Protein AF-A0A524HLQ6-F1 (afdb_monomer)

Sequence (316 aa):
MQRFLFRTLMCSLVLFLAGFILPSIAAAPASAGAPVVQPRQEQPTPTPTQEAGAAPSPTLESTTEPIPVAESQPQLAVLPVAWDQALVSDGQFVWGPNVGDFDIAGFLAGRASPLLPYANIVEVNASYAGLNPRVLLAALEVRYGLVSALSETLDAESLAILIEETSMALHQAFYEHLYQWGSRADPAAAPSRPSIALADGVNLQVAAGTTSGSYALAAVLGTELPAIQAEPLLSAETQGGFGAVFASFFPDVDPLDVSNDINPPALPPDDLFQFPFPLDASWRFSGVHSWAGGDYGSDRSSMDFSTPWEDFPNYP

Mean predicted aligned error: 13.96 Å

Structure (mmCIF, N/CA/C/O backbone):
data_AF-A0A524HLQ6-F1
#
_entry.id   AF-A0A524HLQ6-F1
#
loop_
_atom_site.group_PDB
_atom_site.id
_atom_site.type_symbol
_atom_site.label_atom_id
_atom_site.label_alt_id
_atom_site.label_comp_id
_atom_site.label_asym_id
_atom_site.label_entity_id
_atom_site.label_seq_id
_atom_site.pdbx_PDB_ins_code
_atom_site.Cartn_x
_atom_site.Cartn_y
_atom_site.Cartn_z
_atom_site.occupancy
_atom_site.B_iso_or_equiv
_atom_site.auth_seq_id
_atom_site.auth_comp_id
_atom_site.auth_asym_id
_atom_site.auth_atom_id
_atom_site.pdbx_PDB_model_num
ATOM 1 N N . MET A 1 1 ? 0.118 -25.722 47.952 1.00 38.34 1 MET A N 1
ATOM 2 C CA . MET A 1 1 ? 1.062 -25.679 46.813 1.00 38.34 1 MET A CA 1
ATOM 3 C C . MET A 1 1 ? 0.721 -26.856 45.904 1.00 38.34 1 MET A C 1
ATOM 5 O O . MET A 1 1 ? 0.931 -27.986 46.308 1.00 38.34 1 MET A O 1
ATOM 9 N N . GLN A 1 2 ? -0.229 -26.655 44.980 1.00 34.50 2 GLN A N 1
ATOM 10 C CA . GLN A 1 2 ? 0.003 -26.499 43.524 1.00 34.50 2 GLN A CA 1
ATOM 11 C C . GLN A 1 2 ? 0.598 -27.780 42.908 1.00 34.50 2 GLN A C 1
ATOM 13 O O . GLN A 1 2 ? 1.774 -28.051 43.089 1.00 34.50 2 GLN A O 1
ATOM 18 N N . ARG A 1 3 ? -0.250 -28.720 42.457 1.00 36.06 3 ARG A N 1
ATOM 19 C CA . ARG A 1 3 ? -0.902 -28.837 41.123 1.00 36.06 3 ARG A CA 1
ATOM 20 C C . ARG A 1 3 ? 0.100 -29.113 40.001 1.00 36.06 3 ARG A C 1
ATOM 22 O O . ARG A 1 3 ? 0.824 -28.201 39.653 1.00 36.06 3 ARG A O 1
ATOM 29 N N . PHE A 1 4 ? 0.019 -30.299 39.392 1.00 41.38 4 PHE A N 1
ATOM 30 C CA . PHE A 1 4 ? 0.059 -30.510 37.935 1.00 41.38 4 PHE A CA 1
ATOM 31 C C . PHE A 1 4 ? -0.243 -31.989 37.628 1.00 41.38 4 PHE A C 1
ATOM 33 O O . PHE A 1 4 ? 0.560 -32.837 37.993 1.00 41.38 4 PHE A O 1
ATOM 40 N N . LEU A 1 5 ? -1.401 -32.290 37.014 1.00 42.47 5 LEU A N 1
ATOM 41 C CA . LEU A 1 5 ? -1.568 -33.272 35.921 1.00 42.47 5 LEU A CA 1
ATOM 42 C C . LEU A 1 5 ? -3.050 -33.393 35.463 1.00 42.47 5 LEU A C 1
ATOM 44 O O . LEU A 1 5 ? -3.946 -33.564 36.284 1.00 42.47 5 LEU A O 1
ATOM 48 N N . PHE A 1 6 ? -3.225 -33.407 34.132 1.00 37.66 6 PHE A N 1
ATOM 49 C CA . PHE A 1 6 ? -4.312 -33.961 33.289 1.00 37.66 6 PHE A CA 1
ATOM 50 C C . PHE A 1 6 ? -5.676 -33.265 33.071 1.00 37.66 6 PHE A C 1
ATOM 52 O O . PHE A 1 6 ? -6.511 -33.199 33.970 1.00 37.66 6 PHE A O 1
ATOM 59 N N . ARG A 1 7 ? -5.923 -32.932 31.783 1.00 32.12 7 ARG A N 1
ATOM 60 C CA . ARG A 1 7 ? -7.120 -33.131 30.900 1.00 32.12 7 ARG A CA 1
ATOM 61 C C . ARG A 1 7 ? -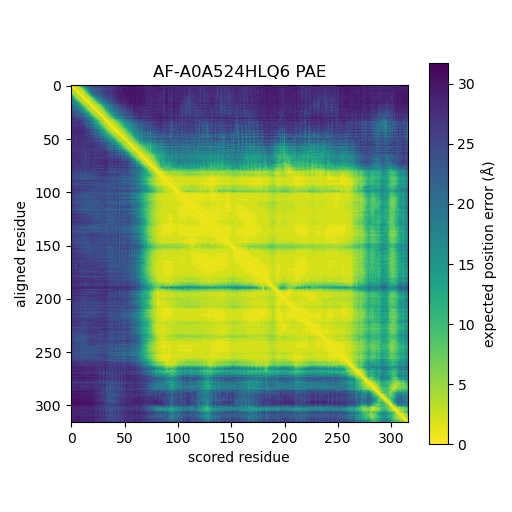7.048 -32.069 29.784 1.00 32.12 7 ARG A C 1
ATOM 63 O O . ARG A 1 7 ? -6.835 -30.914 30.112 1.00 32.12 7 ARG A O 1
ATOM 70 N N . THR A 1 8 ? -7.084 -32.298 28.468 1.00 35.25 8 THR A N 1
ATOM 71 C CA . THR A 1 8 ? -7.792 -33.220 27.550 1.00 35.25 8 THR A CA 1
ATOM 72 C C . THR A 1 8 ? -9.317 -33.041 27.509 1.00 35.25 8 THR A C 1
ATOM 74 O O . THR A 1 8 ? -10.001 -33.402 28.461 1.00 35.25 8 THR A O 1
ATOM 77 N N . LEU A 1 9 ? -9.785 -32.591 26.330 1.00 33.06 9 LEU A N 1
ATOM 78 C CA . LEU A 1 9 ? -11.143 -32.594 25.748 1.00 33.06 9 LEU A CA 1
ATOM 79 C C . LEU A 1 9 ? -12.235 -31.689 26.363 1.00 33.06 9 LEU A C 1
ATOM 81 O O . LEU A 1 9 ? -12.698 -31.951 27.464 1.00 33.06 9 LEU A O 1
ATOM 85 N N . MET A 1 10 ? -12.749 -30.738 25.567 1.00 29.28 10 MET A N 1
ATOM 86 C CA . MET A 1 10 ? -14.182 -30.518 25.252 1.00 29.28 10 MET A CA 1
ATOM 87 C C . MET A 1 10 ? -14.273 -29.491 24.097 1.00 29.28 10 MET A C 1
ATOM 89 O O . MET A 1 10 ? -13.676 -28.429 24.183 1.00 29.28 10 MET A O 1
ATOM 93 N N . CYS A 1 11 ? -14.776 -29.847 22.912 1.00 28.66 11 CYS A N 1
ATOM 94 C CA . CYS A 1 11 ? -16.193 -29.892 22.514 1.00 28.66 11 CYS A CA 1
ATOM 95 C C . CYS A 1 11 ? -16.855 -28.502 22.402 1.00 28.66 11 CYS A C 1
ATOM 97 O O . CYS A 1 11 ? -17.326 -27.953 23.393 1.00 28.66 11 CYS A O 1
ATOM 99 N N . SER A 1 12 ? -16.971 -27.988 21.176 1.00 29.05 12 SER A N 1
ATOM 100 C CA . SER A 1 12 ? -18.170 -27.272 20.717 1.00 29.05 12 SER A CA 1
ATOM 101 C C . SER A 1 12 ? -18.300 -27.429 19.207 1.00 29.05 12 SER A C 1
ATOM 103 O O . SER A 1 12 ? -17.698 -26.732 18.401 1.00 29.05 12 SER A O 1
ATOM 105 N N . LEU A 1 13 ? -19.068 -28.462 18.887 1.00 29.11 13 LEU A N 1
ATOM 106 C CA . LEU A 1 13 ? -19.706 -28.772 17.625 1.00 29.11 13 LEU A CA 1
ATOM 107 C C . LEU A 1 13 ? -20.869 -27.784 17.438 1.00 29.11 13 LEU A C 1
ATOM 109 O O . LEU A 1 13 ? -21.803 -27.806 18.237 1.00 29.11 13 LEU A O 1
ATOM 113 N N . VAL A 1 14 ? -20.842 -26.955 16.396 1.00 31.95 14 VAL A N 1
ATOM 114 C CA . VAL A 1 14 ? -22.041 -26.261 15.907 1.00 31.95 14 VAL A CA 1
ATOM 115 C C . VAL A 1 14 ? -22.314 -26.773 14.499 1.00 31.95 14 VAL A C 1
ATOM 117 O O . VAL A 1 14 ? -21.656 -26.395 13.535 1.00 31.95 14 VAL A O 1
ATOM 120 N N . LEU A 1 15 ? -23.270 -27.701 14.417 1.00 32.06 15 LEU A N 1
ATOM 121 C CA . LEU A 1 15 ? -23.964 -28.058 13.187 1.00 32.06 15 LEU A CA 1
ATOM 122 C C . LEU A 1 15 ? -24.814 -26.859 12.750 1.00 32.06 15 LEU A C 1
ATOM 124 O O . LEU A 1 15 ? -25.714 -26.458 13.486 1.00 32.06 15 LEU A O 1
ATOM 128 N N . PHE A 1 16 ? -24.618 -26.379 11.526 1.00 33.66 16 PHE A N 1
ATOM 129 C CA . PHE A 1 16 ? -25.682 -25.727 10.768 1.00 33.66 16 PHE A CA 1
ATOM 130 C C . PHE A 1 16 ? -25.919 -26.523 9.483 1.00 33.66 16 PHE A C 1
ATOM 132 O O . PHE A 1 16 ? -25.174 -26.431 8.512 1.00 33.66 16 PHE A O 1
ATOM 139 N N . LEU A 1 17 ? -26.965 -27.351 9.521 1.00 34.88 17 LEU A N 1
ATOM 140 C CA . LEU A 1 17 ? -27.683 -27.808 8.338 1.00 34.88 17 LEU A CA 1
ATOM 141 C C . LEU A 1 17 ? -28.644 -26.678 7.943 1.00 34.88 17 LEU A C 1
ATOM 143 O O . LEU A 1 17 ? -29.576 -26.384 8.688 1.00 34.88 17 LEU A O 1
ATOM 147 N N . ALA A 1 18 ? -28.456 -26.087 6.769 1.00 34.25 18 ALA A N 1
ATOM 148 C CA . ALA A 1 18 ? -29.489 -25.316 6.085 1.00 34.25 18 ALA A CA 1
ATOM 149 C C . ALA A 1 18 ? -29.380 -25.598 4.587 1.00 34.25 18 ALA A C 1
ATOM 151 O O . ALA A 1 18 ? -28.291 -25.623 4.018 1.00 34.25 18 ALA A O 1
ATOM 152 N N . GLY A 1 19 ? -30.520 -25.942 3.999 1.00 31.75 19 GLY A N 1
ATOM 153 C CA . GLY A 1 19 ? -30.616 -26.615 2.720 1.00 31.75 19 GLY A CA 1
ATOM 154 C C . GLY A 1 19 ? -30.301 -25.725 1.528 1.00 31.75 19 GLY A C 1
ATOM 155 O O . GLY A 1 19 ? -30.693 -24.564 1.456 1.00 31.75 19 GLY A O 1
ATOM 156 N N . PHE A 1 20 ? -29.657 -26.356 0.553 1.00 34.75 20 PHE A N 1
ATOM 157 C CA . PHE A 1 20 ? -29.661 -25.962 -0.845 1.00 34.75 20 PHE A CA 1
ATOM 158 C C . PHE A 1 20 ? -31.105 -25.798 -1.346 1.00 34.75 20 PHE A C 1
ATOM 160 O O . PHE A 1 20 ? -31.843 -26.776 -1.467 1.00 34.75 20 PHE A O 1
ATOM 167 N N . ILE A 1 21 ? -31.485 -24.569 -1.693 1.00 38.53 21 ILE A N 1
ATOM 168 C CA . ILE A 1 21 ? -32.565 -24.288 -2.642 1.00 38.53 21 ILE A CA 1
ATOM 169 C C . ILE A 1 21 ? -31.928 -23.482 -3.771 1.00 38.53 21 ILE A C 1
ATOM 171 O O . ILE A 1 21 ? -31.612 -22.308 -3.607 1.00 38.53 21 ILE A O 1
ATOM 175 N N . LEU A 1 22 ? -31.698 -24.141 -4.907 1.00 36.22 22 LEU A N 1
ATOM 176 C CA . LEU A 1 22 ? -31.312 -23.497 -6.160 1.00 36.22 22 LEU A CA 1
ATOM 177 C C . LEU A 1 22 ? -32.544 -22.785 -6.742 1.00 36.22 22 LEU A C 1
ATOM 179 O O . LEU A 1 22 ? -33.534 -23.466 -7.025 1.00 36.22 22 LEU A O 1
ATOM 183 N N . PRO A 1 23 ? -32.523 -21.464 -6.988 1.00 41.66 23 PRO A N 1
ATOM 184 C CA . PRO A 1 23 ? -33.473 -20.869 -7.908 1.00 41.66 23 PRO A CA 1
ATOM 185 C C . PRO A 1 23 ? -33.030 -21.160 -9.347 1.00 41.66 23 PRO A C 1
ATOM 187 O O . PRO A 1 23 ? -31.929 -20.827 -9.779 1.00 41.66 23 PRO A O 1
ATOM 190 N N . SER A 1 24 ? -33.930 -21.806 -10.084 1.00 37.56 24 SER A N 1
ATOM 191 C CA . SER A 1 24 ? -33.878 -21.982 -11.532 1.00 37.56 24 SER A CA 1
ATOM 192 C C . SER A 1 24 ? -33.821 -20.610 -12.214 1.00 37.56 24 SER A C 1
ATOM 194 O O . SER A 1 24 ? -34.813 -19.883 -12.214 1.00 37.56 24 SER A O 1
ATOM 196 N N . ILE A 1 25 ? -32.678 -20.253 -12.803 1.00 37.00 25 ILE A N 1
ATOM 197 C CA . ILE A 1 25 ? -32.542 -19.036 -13.611 1.00 37.00 25 ILE A CA 1
ATOM 198 C C . ILE A 1 25 ? -33.198 -19.295 -14.969 1.00 37.00 25 ILE A C 1
ATOM 200 O O . ILE A 1 25 ? -32.729 -20.101 -15.772 1.00 37.00 25 ILE A O 1
ATOM 204 N N . ALA A 1 26 ? -34.328 -18.628 -15.193 1.00 39.00 26 ALA A N 1
ATOM 205 C CA . ALA A 1 26 ? -34.989 -18.547 -16.484 1.00 39.00 26 ALA A CA 1
ATOM 206 C C . ALA A 1 26 ? -34.176 -17.659 -17.440 1.00 39.00 26 ALA A C 1
ATOM 208 O O . ALA A 1 26 ? -33.666 -16.609 -17.052 1.00 39.00 26 ALA A O 1
ATOM 209 N N . ALA A 1 27 ? -34.079 -18.087 -18.698 1.00 38.69 27 ALA A N 1
ATOM 210 C CA . ALA A 1 27 ? -33.452 -17.340 -19.779 1.00 38.69 27 ALA A CA 1
ATOM 211 C C . ALA A 1 27 ? -34.170 -15.998 -20.017 1.00 38.69 27 ALA A C 1
ATOM 213 O O . ALA A 1 27 ? -35.380 -15.968 -20.252 1.00 38.69 27 ALA A O 1
ATOM 214 N N . ALA A 1 28 ? -33.417 -14.896 -19.980 1.00 39.09 28 ALA A N 1
ATOM 215 C CA . ALA A 1 28 ? -33.897 -13.581 -20.386 1.00 39.09 28 ALA A CA 1
ATOM 216 C C . ALA A 1 28 ? -33.905 -13.462 -21.926 1.00 39.09 28 ALA A C 1
ATOM 218 O O . ALA A 1 28 ? -32.981 -13.955 -22.581 1.00 39.09 28 ALA A O 1
ATOM 219 N N . PRO A 1 29 ? -34.931 -12.829 -22.524 1.00 49.66 29 PRO A N 1
ATOM 220 C CA . PRO A 1 29 ? -35.018 -12.648 -23.965 1.00 49.66 29 PRO A CA 1
ATOM 221 C C . PRO A 1 29 ? -34.052 -11.568 -24.466 1.00 49.66 29 PRO A C 1
ATOM 223 O O . PRO A 1 29 ? -33.763 -10.581 -23.793 1.00 49.66 29 PRO A O 1
ATOM 226 N N . ALA A 1 30 ? -33.591 -11.773 -25.696 1.00 41.59 30 ALA A N 1
ATOM 227 C CA . ALA A 1 30 ? -32.798 -10.830 -26.462 1.00 41.59 30 ALA A CA 1
ATOM 228 C C . ALA A 1 30 ? -33.598 -9.578 -26.871 1.00 41.59 30 ALA A C 1
ATOM 230 O O . ALA A 1 30 ? -34.794 -9.665 -27.149 1.00 41.59 30 ALA A O 1
ATOM 231 N N . SER A 1 31 ? -32.849 -8.484 -27.068 1.00 42.94 31 SER A N 1
ATOM 232 C CA . SER A 1 31 ? -33.177 -7.272 -27.840 1.00 42.94 31 SER A CA 1
ATOM 233 C C . SER A 1 31 ? -33.907 -6.134 -27.116 1.00 42.94 31 SER A C 1
ATOM 235 O O . SER A 1 31 ? -35.080 -6.261 -26.778 1.00 42.94 31 SER A O 1
ATOM 237 N N . ALA A 1 32 ? -33.248 -4.968 -27.028 1.00 36.88 32 ALA A N 1
ATOM 238 C CA . ALA A 1 32 ? -33.692 -3.750 -27.724 1.00 36.88 32 ALA A CA 1
ATOM 239 C C . ALA A 1 32 ? -32.702 -2.575 -27.548 1.00 36.88 32 ALA A C 1
ATOM 241 O O . ALA A 1 32 ? -32.382 -2.196 -26.429 1.00 36.88 32 ALA A O 1
ATOM 242 N N . GLY A 1 33 ? -32.320 -1.953 -28.671 1.00 38.59 33 GLY A N 1
ATOM 243 C CA . GLY A 1 33 ? -32.126 -0.500 -28.796 1.00 38.59 33 GLY A CA 1
ATOM 244 C C . GLY A 1 33 ? -30.812 0.113 -28.301 1.00 38.59 33 GLY A C 1
ATOM 245 O O . GLY A 1 33 ? -30.657 0.401 -27.121 1.00 38.59 33 GLY A O 1
ATOM 246 N N . ALA A 1 34 ? -29.917 0.450 -29.235 1.00 44.41 34 ALA A N 1
ATOM 247 C CA . ALA A 1 34 ? -28.861 1.431 -28.990 1.00 44.41 34 ALA A CA 1
ATOM 248 C C . ALA A 1 34 ? -29.486 2.822 -28.724 1.00 44.41 34 ALA A C 1
ATOM 250 O O . ALA A 1 34 ? -30.390 3.221 -29.469 1.00 44.41 34 ALA A O 1
ATOM 251 N N . PRO A 1 35 ? -29.038 3.573 -27.702 1.00 50.22 35 PRO A N 1
ATOM 252 C CA . PRO A 1 35 ? -29.531 4.920 -27.459 1.00 50.22 35 PRO A CA 1
ATOM 253 C C . PRO A 1 35 ? -29.039 5.878 -28.551 1.00 50.22 35 PRO A C 1
ATOM 255 O O . PRO A 1 35 ? -27.853 5.951 -28.866 1.00 50.22 35 PRO A O 1
ATOM 258 N N . VAL A 1 36 ? -29.976 6.632 -29.124 1.00 56.56 36 VAL A N 1
ATOM 259 C CA . VAL A 1 36 ? -29.690 7.773 -29.998 1.00 56.56 36 VAL A CA 1
ATOM 260 C C . VAL A 1 36 ? -29.062 8.873 -29.143 1.00 56.56 36 VAL A C 1
ATOM 262 O O . VAL A 1 36 ? -29.724 9.443 -28.277 1.00 56.56 36 VAL A O 1
ATOM 265 N N . VAL A 1 37 ? -27.787 9.168 -29.390 1.00 48.22 37 VAL A N 1
ATOM 266 C CA . VAL A 1 37 ? -27.073 10.303 -28.795 1.00 48.22 37 VAL A CA 1
ATOM 267 C C . VAL A 1 37 ? -27.683 11.591 -29.349 1.00 48.22 37 VAL A C 1
ATOM 269 O O . VAL A 1 37 ? -27.550 11.891 -30.536 1.00 48.22 37 VAL A O 1
ATOM 272 N N . GLN A 1 38 ? -28.394 12.341 -28.505 1.00 51.12 38 GLN A N 1
ATOM 273 C CA . GLN A 1 38 ? -28.837 13.689 -28.854 1.00 51.12 38 GLN A CA 1
ATOM 274 C C . GLN A 1 38 ? -27.657 14.669 -28.748 1.00 51.12 38 GLN A C 1
ATOM 276 O O . GLN A 1 38 ? -26.881 14.583 -27.793 1.00 51.12 38 GLN A O 1
ATOM 281 N N . PRO A 1 39 ? -27.510 15.610 -29.696 1.00 51.88 39 PRO A N 1
ATOM 282 C CA . PRO A 1 39 ? -26.474 16.630 -29.630 1.00 51.88 39 PRO A CA 1
ATOM 283 C C . PRO A 1 39 ? -26.681 17.531 -28.406 1.00 51.88 39 PRO A C 1
ATOM 285 O O . PRO A 1 39 ? -27.785 18.011 -28.139 1.00 51.88 39 PRO 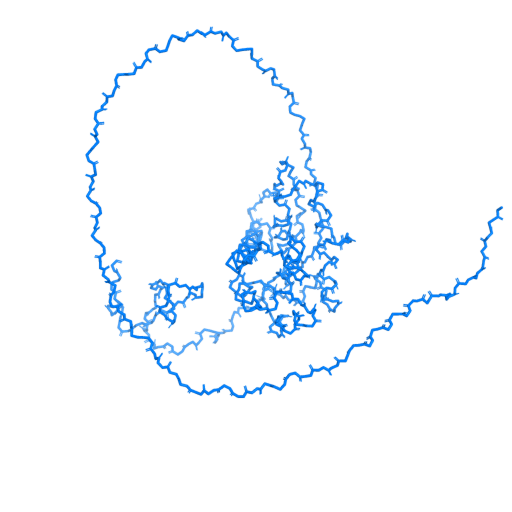A O 1
ATOM 288 N N . ARG A 1 40 ? -25.591 17.750 -27.667 1.00 51.62 40 ARG A N 1
ATOM 289 C CA . ARG A 1 40 ? -25.507 18.631 -26.499 1.00 51.62 40 ARG A CA 1
ATOM 290 C C . ARG A 1 40 ? -25.877 20.053 -26.930 1.00 51.62 40 ARG A C 1
ATOM 292 O O . ARG A 1 40 ? -25.188 20.641 -27.758 1.00 51.62 40 ARG A O 1
ATOM 299 N N . GLN A 1 41 ? -26.975 20.593 -26.401 1.00 53.28 41 GLN A N 1
ATOM 300 C CA . GLN A 1 41 ? -27.298 22.007 -26.576 1.00 53.28 41 GLN A CA 1
ATOM 301 C C . GLN A 1 41 ? -26.305 22.843 -25.763 1.00 53.28 41 GLN A C 1
ATOM 303 O O . GLN A 1 41 ? -26.170 22.654 -24.555 1.00 53.28 41 GLN A O 1
ATOM 308 N N . GLU A 1 42 ? -25.595 23.740 -26.443 1.00 44.69 42 GLU A N 1
ATOM 309 C CA . GLU A 1 42 ? -24.699 24.720 -25.833 1.00 44.69 42 GLU A CA 1
ATOM 310 C C . GLU A 1 42 ? -25.507 25.647 -24.913 1.00 44.69 42 GLU A C 1
ATOM 312 O O . GLU A 1 42 ? -26.403 26.371 -25.354 1.00 44.69 42 GLU A O 1
ATOM 317 N N . GLN A 1 43 ? -25.216 25.600 -23.612 1.00 54.25 43 GLN A N 1
ATOM 318 C CA . GLN A 1 43 ? -25.771 26.546 -22.650 1.00 54.25 43 GLN A CA 1
ATOM 319 C C . GLN A 1 43 ? -25.095 27.915 -22.833 1.00 54.25 43 GLN A C 1
ATOM 321 O O . GLN A 1 43 ? -23.864 27.981 -22.851 1.00 54.25 43 GLN A O 1
ATOM 326 N N . PRO A 1 44 ? -25.862 29.015 -22.938 1.00 56.09 44 PRO A N 1
ATOM 327 C CA . PRO A 1 44 ? -25.297 30.350 -23.064 1.00 56.09 44 PRO A CA 1
ATOM 328 C C . PRO A 1 44 ? -24.580 30.779 -21.779 1.00 56.09 44 PRO A C 1
ATOM 330 O O . PRO A 1 44 ? -25.089 30.618 -20.668 1.00 56.09 44 PRO A O 1
ATOM 333 N N . THR A 1 45 ? -23.400 31.364 -21.962 1.00 56.75 45 THR A N 1
ATOM 334 C CA . THR A 1 45 ? -22.540 31.943 -20.929 1.00 56.75 45 THR A CA 1
ATOM 335 C C . THR A 1 45 ? -23.299 32.984 -20.093 1.00 56.75 45 THR A C 1
ATOM 337 O O . THR A 1 45 ? -23.911 33.891 -20.671 1.00 56.75 45 THR A O 1
ATOM 340 N N . PRO A 1 46 ? -23.268 32.920 -18.747 1.00 57.88 46 PRO A N 1
ATOM 341 C CA . PRO A 1 46 ? -23.902 33.938 -17.921 1.00 57.88 46 PRO A CA 1
ATOM 342 C C . PRO A 1 46 ? -23.201 35.292 -18.096 1.00 57.88 46 PRO A C 1
ATOM 344 O O . PRO A 1 46 ? -21.978 35.409 -18.038 1.00 57.88 46 PRO A O 1
ATOM 347 N N . THR A 1 47 ? -24.016 36.321 -18.327 1.00 62.44 47 THR A N 1
ATOM 348 C CA . THR A 1 47 ? -23.607 37.730 -18.401 1.00 62.44 47 THR A CA 1
ATOM 349 C C . THR A 1 47 ? -23.138 38.206 -17.019 1.00 62.44 47 THR A C 1
ATOM 351 O O . THR A 1 47 ? -23.788 37.868 -16.028 1.00 62.44 47 THR A O 1
ATOM 354 N N . PRO A 1 48 ? -22.050 38.993 -16.916 1.00 54.78 48 PRO A N 1
ATOM 355 C CA . PRO A 1 48 ? -21.573 39.506 -15.636 1.00 54.78 48 PRO A CA 1
ATOM 356 C C . PRO A 1 48 ? -22.600 40.463 -15.016 1.00 54.78 48 PRO A C 1
ATOM 358 O O . PRO A 1 48 ? -22.938 41.500 -15.591 1.00 54.78 48 PRO A O 1
ATOM 361 N N . THR A 1 49 ? -23.095 40.102 -13.832 1.00 63.66 49 THR A N 1
ATOM 362 C CA . THR A 1 49 ? -23.978 40.939 -13.017 1.00 63.66 49 THR A CA 1
ATOM 363 C C . THR A 1 49 ? -23.203 42.137 -12.480 1.00 63.66 49 THR A C 1
ATOM 365 O O . THR A 1 49 ? -22.182 41.997 -11.812 1.00 63.66 49 THR A O 1
ATOM 368 N N . GLN A 1 50 ? -23.721 43.320 -12.794 1.00 54.50 50 GLN A N 1
ATOM 369 C CA . GLN A 1 50 ? -23.225 44.624 -12.384 1.00 54.50 50 GLN A CA 1
ATOM 370 C C . GLN A 1 50 ? -23.379 44.805 -10.863 1.00 54.50 50 GLN A C 1
ATOM 372 O O . GLN A 1 50 ? -24.478 44.701 -10.319 1.00 54.50 50 GLN A O 1
ATOM 377 N N . GLU A 1 51 ? -22.257 45.055 -10.193 1.00 49.34 51 GLU A N 1
ATOM 378 C CA . GLU A 1 51 ? -22.127 45.215 -8.745 1.00 49.34 51 GLU A CA 1
ATOM 379 C C . GLU A 1 51 ? -22.811 46.513 -8.276 1.00 49.34 51 GLU A C 1
ATOM 381 O O . GLU A 1 51 ? -22.476 47.618 -8.712 1.00 49.34 51 GLU A O 1
ATOM 386 N N . ALA A 1 52 ? -23.821 46.375 -7.415 1.00 51.38 52 ALA A N 1
ATOM 387 C CA . ALA A 1 52 ? -24.604 47.480 -6.885 1.00 51.38 52 ALA A CA 1
ATOM 388 C C . ALA A 1 52 ? -24.059 47.948 -5.527 1.00 51.38 52 ALA A C 1
ATOM 390 O O . ALA A 1 52 ? -24.045 47.190 -4.565 1.00 51.38 52 ALA A O 1
ATOM 391 N N . GLY A 1 53 ? -23.712 49.236 -5.459 1.00 46.94 53 GLY A N 1
ATOM 392 C CA . GLY A 1 53 ? -23.969 50.113 -4.311 1.00 46.94 53 GLY A CA 1
ATOM 393 C C . GLY A 1 53 ? -23.266 49.793 -2.990 1.00 46.94 53 GLY A C 1
ATOM 394 O O . GLY A 1 53 ? -23.800 49.086 -2.142 1.00 46.94 53 GLY A O 1
ATOM 395 N N . ALA A 1 54 ? -22.131 50.456 -2.758 1.00 48.03 54 ALA A N 1
ATOM 396 C CA . ALA A 1 54 ? -21.486 50.548 -1.452 1.00 48.03 54 ALA A CA 1
ATOM 397 C C . ALA A 1 54 ? -22.404 51.222 -0.409 1.00 48.03 54 ALA A C 1
ATOM 399 O O . ALA A 1 54 ? -22.795 52.382 -0.562 1.00 48.03 54 ALA A O 1
ATOM 400 N N . ALA A 1 55 ? -22.715 50.499 0.668 1.00 63.94 55 ALA A N 1
ATOM 401 C CA . ALA A 1 55 ? -23.304 51.054 1.883 1.00 63.94 55 ALA A CA 1
ATOM 402 C C . ALA A 1 55 ? -22.203 51.641 2.795 1.00 63.94 55 ALA A C 1
ATOM 404 O O . ALA A 1 55 ? -21.088 51.114 2.819 1.00 63.94 55 ALA A O 1
ATOM 405 N N . PRO A 1 56 ? -22.482 52.716 3.556 1.00 64.00 56 PRO A N 1
ATOM 406 C CA . PRO A 1 56 ? -21.511 53.314 4.467 1.00 64.00 56 PRO A CA 1
ATOM 407 C C . PRO A 1 56 ? -21.215 52.398 5.664 1.00 64.00 56 PRO A C 1
ATOM 409 O O . PRO A 1 56 ? -22.124 51.946 6.361 1.00 64.00 56 PRO A O 1
ATOM 412 N N . SER A 1 57 ? -19.925 52.158 5.902 1.00 63.78 57 SER A N 1
ATOM 413 C CA . SER A 1 57 ? -19.400 51.376 7.021 1.00 63.78 57 SER A CA 1
ATOM 414 C C . SER A 1 57 ? -19.784 51.979 8.381 1.00 63.78 57 SER A C 1
ATOM 416 O O . SER A 1 57 ? -19.625 53.188 8.571 1.00 63.78 57 SER A O 1
ATOM 418 N N . PRO A 1 58 ? -20.227 51.169 9.360 1.00 63.44 58 PRO A N 1
ATOM 419 C CA . PRO A 1 58 ? -20.379 51.622 10.735 1.00 63.44 58 PRO A CA 1
ATOM 420 C C . PRO A 1 58 ? -19.002 51.815 11.385 1.00 63.44 58 PRO A C 1
ATOM 422 O O . PRO A 1 58 ? -18.174 50.905 11.417 1.00 63.44 58 PRO A O 1
ATOM 425 N N . THR A 1 59 ? -18.765 53.010 11.921 1.00 56.28 59 THR A N 1
ATOM 426 C CA . THR A 1 59 ? -17.620 53.317 12.783 1.00 56.28 59 THR A CA 1
ATOM 427 C C . THR A 1 59 ? -17.760 52.531 14.087 1.00 56.28 59 THR A C 1
ATOM 429 O O . THR A 1 59 ? -18.568 52.886 14.942 1.00 56.28 59 THR A O 1
ATOM 432 N N . LEU A 1 60 ? -17.001 51.444 14.231 1.00 58.53 60 LEU A N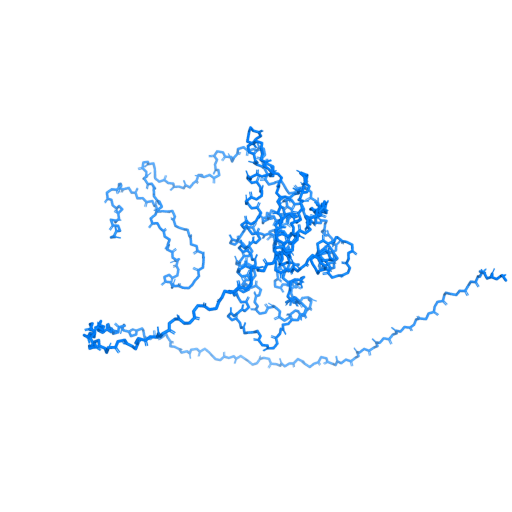 1
ATOM 433 C CA . LEU A 1 60 ? -16.866 50.713 15.490 1.00 58.53 60 LEU A CA 1
ATOM 434 C C . LEU A 1 60 ? -15.792 51.399 16.344 1.00 58.53 60 LEU A C 1
ATOM 436 O O . LEU A 1 60 ? -14.621 51.447 15.969 1.00 58.53 60 LEU A O 1
ATOM 440 N N . GLU A 1 61 ? -16.199 51.947 17.488 1.00 60.09 61 GLU A N 1
ATOM 441 C CA . GLU A 1 61 ? -15.291 52.464 18.512 1.00 60.09 61 GLU A CA 1
ATOM 442 C C . GLU A 1 61 ? -14.492 51.301 19.125 1.00 60.09 61 GLU A C 1
ATOM 444 O O . GLU A 1 61 ? -15.005 50.480 19.886 1.00 60.09 61 GLU A O 1
ATOM 449 N N . SER A 1 62 ? -13.212 51.223 18.754 1.00 61.34 62 SER A N 1
ATOM 450 C CA . SER A 1 62 ? -12.239 50.264 19.278 1.00 61.34 62 SER A CA 1
ATOM 451 C C . SER A 1 62 ? -11.908 50.600 20.731 1.00 61.34 62 SER A C 1
ATOM 453 O O . SER A 1 62 ? -11.043 51.430 21.010 1.00 61.34 62 SER A O 1
ATOM 455 N N . THR A 1 63 ? -12.587 49.939 21.665 1.00 63.84 63 THR A N 1
ATOM 456 C CA . THR A 1 63 ? -12.203 49.950 23.080 1.00 63.84 63 THR A CA 1
ATOM 457 C C . THR A 1 63 ? -11.090 48.920 23.264 1.00 63.84 63 THR A C 1
ATOM 459 O O . THR A 1 63 ? -11.344 47.729 23.416 1.00 63.84 63 THR A O 1
ATOM 462 N N . THR A 1 64 ? -9.840 49.368 23.156 1.00 60.00 64 THR A N 1
ATOM 463 C CA . THR A 1 64 ? -8.651 48.523 23.320 1.00 60.00 64 THR A CA 1
ATOM 464 C C . THR A 1 64 ? -8.425 48.241 24.805 1.00 60.00 64 THR A C 1
ATOM 466 O O . THR A 1 64 ? -7.677 48.957 25.470 1.00 60.00 64 THR A O 1
ATOM 469 N N . GLU A 1 65 ? -9.072 47.208 25.346 1.00 68.62 65 GLU A N 1
ATOM 470 C CA . GLU A 1 65 ? -8.589 46.592 26.583 1.00 68.62 65 GLU A CA 1
ATOM 471 C C . GLU A 1 65 ? -7.321 45.774 26.272 1.00 68.62 65 GLU A C 1
ATOM 473 O O . GLU A 1 65 ? -7.289 45.042 25.277 1.00 68.62 65 GLU A O 1
ATOM 478 N N . PRO A 1 66 ? -6.244 45.904 27.067 1.00 70.38 66 PRO A N 1
ATOM 479 C CA . PRO A 1 66 ? -5.027 45.130 26.868 1.00 70.38 66 PRO A CA 1
ATOM 480 C C . PRO A 1 66 ? -5.327 43.644 27.095 1.00 70.38 66 PRO A C 1
ATOM 482 O O . PRO A 1 66 ? -5.550 43.210 28.224 1.00 70.38 66 PRO A O 1
ATOM 485 N N . ILE A 1 67 ? -5.327 42.865 26.010 1.00 75.44 67 ILE A N 1
ATOM 486 C CA . ILE A 1 67 ? -5.410 41.404 26.064 1.00 75.44 67 ILE A CA 1
ATOM 487 C C . ILE A 1 67 ? -4.231 40.917 26.923 1.00 75.44 67 ILE A C 1
ATOM 489 O O . ILE A 1 67 ? -3.086 41.268 26.613 1.00 75.44 67 ILE A O 1
ATOM 493 N N . PRO A 1 68 ? -4.463 40.144 28.000 1.00 75.44 68 PRO A N 1
ATOM 494 C CA . PRO A 1 68 ? -3.377 39.564 28.773 1.00 75.44 68 PRO A CA 1
ATOM 495 C C . PRO A 1 68 ? -2.530 38.706 27.833 1.00 75.44 68 PRO A C 1
ATOM 497 O O . PRO A 1 68 ? -3.045 37.809 27.167 1.00 75.44 68 PRO A O 1
ATOM 500 N N . VAL A 1 69 ? -1.238 39.024 27.745 1.00 75.25 69 VAL A N 1
ATOM 501 C CA . VAL A 1 69 ? -0.254 38.245 26.992 1.00 75.25 69 VAL A CA 1
ATOM 502 C C . VAL A 1 69 ? -0.284 36.840 27.579 1.00 75.25 69 VAL A C 1
ATOM 504 O O . VAL A 1 69 ? 0.190 36.632 28.694 1.00 75.25 69 VAL A O 1
ATOM 507 N N . ALA A 1 70 ? -0.923 35.905 26.874 1.00 73.44 70 ALA A N 1
ATOM 508 C CA . ALA A 1 70 ? -0.979 34.512 27.279 1.00 73.44 70 ALA A CA 1
ATOM 509 C C . ALA A 1 70 ? 0.464 34.023 27.434 1.00 73.44 70 ALA A C 1
ATOM 511 O O . ALA A 1 70 ? 1.225 34.017 26.466 1.00 73.44 70 ALA A O 1
ATOM 512 N N . GLU A 1 71 ? 0.853 33.698 28.666 1.00 73.00 71 GLU A N 1
ATOM 513 C CA . GLU A 1 71 ? 2.155 33.115 28.958 1.00 73.00 71 GLU A CA 1
ATOM 514 C C . GLU A 1 71 ? 2.311 31.860 28.097 1.00 73.00 71 GLU A C 1
ATOM 516 O O . GLU A 1 71 ? 1.558 30.896 28.248 1.00 73.00 71 GLU A O 1
ATOM 521 N N . SER A 1 72 ? 3.261 31.895 27.160 1.00 72.19 72 SER A N 1
ATOM 522 C CA . SER A 1 72 ? 3.622 30.752 26.332 1.00 72.19 72 SER A CA 1
ATOM 523 C C . SER A 1 72 ? 4.024 29.606 27.254 1.00 72.19 72 SER A C 1
ATOM 525 O O . SER A 1 72 ? 5.131 29.601 27.797 1.00 72.19 72 SER A O 1
ATOM 527 N N . GLN A 1 73 ? 3.119 28.650 27.474 1.00 73.31 73 GLN A N 1
ATOM 528 C CA . GLN A 1 73 ? 3.462 27.457 28.232 1.00 73.31 73 GLN A CA 1
ATOM 529 C C . GLN A 1 73 ? 4.616 26.755 27.506 1.00 73.31 73 GLN A C 1
ATOM 531 O O . GLN A 1 73 ? 4.548 26.597 26.283 1.00 73.31 73 GLN A O 1
ATOM 536 N N . PRO A 1 74 ? 5.693 26.374 28.216 1.00 72.88 74 PRO A N 1
ATOM 537 C CA . PRO A 1 74 ? 6.826 25.706 27.600 1.00 72.88 74 PRO A CA 1
ATOM 538 C C . PRO A 1 74 ? 6.331 24.420 26.939 1.00 72.88 74 PRO A C 1
ATOM 540 O O . PRO A 1 74 ? 5.901 23.484 27.613 1.00 72.88 74 PRO A O 1
ATOM 543 N N . GLN A 1 75 ? 6.362 24.402 25.607 1.00 69.88 75 GLN A N 1
ATOM 544 C CA . GLN A 1 75 ? 6.031 23.234 24.806 1.00 69.88 75 GLN A CA 1
ATOM 545 C C . GLN A 1 75 ? 7.068 22.162 25.149 1.00 69.88 75 GLN A C 1
ATOM 547 O O . GLN A 1 75 ? 8.249 22.298 24.822 1.00 69.88 75 GLN A O 1
ATOM 552 N N . LEU A 1 76 ? 6.654 21.137 25.897 1.00 73.31 76 LEU A N 1
ATOM 553 C CA . LEU A 1 76 ? 7.512 19.992 26.181 1.00 73.31 76 LEU A CA 1
ATOM 554 C C . LEU A 1 76 ? 7.920 19.390 24.837 1.00 73.31 76 LEU A C 1
ATOM 556 O O . LEU A 1 76 ? 7.061 19.009 24.045 1.00 73.31 76 LEU A O 1
ATOM 560 N N . ALA A 1 77 ? 9.224 19.344 24.568 1.00 73.31 77 ALA A N 1
ATOM 561 C CA . ALA A 1 77 ? 9.745 18.714 23.367 1.00 73.31 77 ALA A CA 1
ATOM 562 C C . ALA A 1 77 ? 9.336 17.234 23.380 1.00 73.31 77 ALA A C 1
ATOM 564 O O . ALA A 1 77 ? 9.850 16.450 24.180 1.00 73.31 77 ALA A O 1
ATOM 565 N N . VAL A 1 78 ? 8.380 16.866 22.525 1.00 75.62 78 VAL A N 1
ATOM 566 C CA . VAL A 1 78 ? 7.986 15.473 22.321 1.00 75.62 78 VAL A CA 1
ATOM 567 C C . VAL A 1 78 ? 9.158 14.789 21.631 1.00 75.62 78 VAL A C 1
ATOM 569 O O . VAL A 1 78 ? 9.523 15.143 20.509 1.00 75.62 78 VAL A O 1
ATOM 572 N N . LEU A 1 79 ? 9.810 13.864 22.337 1.00 75.00 79 LEU A N 1
ATOM 573 C CA . LEU A 1 79 ? 10.896 13.092 21.750 1.00 75.00 79 LEU A CA 1
ATOM 574 C C . LEU A 1 79 ? 10.337 12.220 20.618 1.00 75.00 79 LEU A C 1
ATOM 576 O O . LEU A 1 79 ? 9.251 11.660 20.769 1.00 75.00 79 LEU A O 1
ATOM 580 N N . PRO A 1 80 ? 11.067 12.087 19.500 1.00 81.94 80 PRO A N 1
ATOM 581 C CA . PRO A 1 80 ? 10.647 11.203 18.427 1.00 81.94 80 PRO A CA 1
ATOM 582 C C . PRO A 1 80 ? 10.562 9.750 18.904 1.00 81.94 80 PRO A C 1
ATOM 584 O O . PRO A 1 80 ? 11.454 9.271 19.610 1.00 81.94 80 PRO A O 1
ATOM 587 N N . VAL A 1 81 ? 9.525 9.039 18.462 1.00 87.44 81 VAL A N 1
ATOM 588 C CA . VAL A 1 81 ? 9.384 7.593 18.670 1.00 87.44 81 VAL A CA 1
ATOM 589 C C . VAL A 1 81 ? 10.069 6.888 17.504 1.00 87.44 81 VAL A C 1
ATOM 591 O O . VAL A 1 81 ? 9.752 7.155 16.347 1.00 87.44 81 VAL A O 1
ATOM 594 N N . ALA A 1 82 ? 11.052 6.035 17.789 1.00 92.38 82 ALA A N 1
ATOM 595 C CA . ALA A 1 82 ? 11.709 5.241 16.755 1.00 92.38 82 ALA A CA 1
ATOM 596 C C . ALA A 1 82 ? 10.784 4.104 16.301 1.00 92.38 82 ALA A C 1
ATOM 598 O O . ALA A 1 82 ? 10.226 3.402 17.141 1.00 92.38 82 ALA A O 1
ATOM 599 N N . TRP A 1 83 ? 10.659 3.912 14.990 1.00 94.00 83 TRP A N 1
ATOM 600 C CA . TRP A 1 83 ? 9.880 2.834 14.387 1.00 94.00 83 TRP A CA 1
ATOM 601 C C . TRP A 1 83 ? 10.758 2.012 13.436 1.00 94.00 83 TRP A C 1
ATOM 603 O O . TRP A 1 83 ? 11.409 2.561 12.544 1.00 94.00 83 TRP A O 1
ATOM 613 N N . ASP A 1 84 ? 10.808 0.699 13.664 1.00 93.38 84 ASP A N 1
ATOM 614 C CA . ASP A 1 84 ? 11.729 -0.243 13.014 1.00 93.38 84 ASP A CA 1
ATOM 615 C C . ASP A 1 84 ? 11.052 -1.542 12.538 1.00 93.38 84 ASP A C 1
ATOM 617 O O . ASP A 1 84 ? 11.726 -2.536 12.262 1.00 93.38 84 ASP A O 1
ATOM 621 N N . GLN A 1 85 ? 9.721 -1.550 12.448 1.00 94.06 85 GLN A N 1
ATOM 622 C CA . GLN A 1 85 ? 8.963 -2.747 12.098 1.00 94.06 85 GLN A CA 1
ATOM 623 C C . GLN A 1 85 ? 8.998 -2.999 10.586 1.00 94.06 85 GLN A C 1
ATOM 625 O O . GLN A 1 85 ? 8.614 -2.147 9.785 1.00 94.06 85 GLN A O 1
ATOM 630 N N . ALA A 1 86 ? 9.414 -4.202 10.192 1.00 95.75 86 ALA A N 1
ATOM 631 C CA . ALA A 1 86 ? 9.281 -4.674 8.820 1.00 95.75 86 ALA A CA 1
ATOM 632 C C . ALA A 1 86 ? 7.899 -5.319 8.641 1.00 95.75 86 ALA A C 1
ATOM 634 O O . ALA A 1 86 ? 7.589 -6.318 9.286 1.00 95.75 86 ALA A O 1
ATOM 635 N N . LEU A 1 87 ? 7.074 -4.738 7.773 1.00 97.81 87 LEU A N 1
ATOM 636 C CA . LEU A 1 87 ? 5.715 -5.200 7.482 1.00 97.81 87 LEU A CA 1
ATOM 637 C C . LEU A 1 87 ? 5.627 -5.929 6.142 1.00 97.81 87 LEU A C 1
ATOM 639 O O . LEU A 1 87 ? 4.910 -6.918 6.028 1.00 97.81 87 LEU A O 1
ATOM 643 N N . VAL A 1 88 ? 6.340 -5.435 5.131 1.00 98.12 88 VAL A N 1
ATOM 644 C CA . VAL A 1 88 ? 6.348 -5.991 3.775 1.00 98.12 88 VAL A CA 1
ATOM 645 C C . VAL A 1 88 ? 7.663 -5.646 3.079 1.00 98.12 88 VAL A C 1
ATOM 647 O O . VAL A 1 88 ? 8.177 -4.541 3.256 1.00 98.12 88 VAL A O 1
ATOM 650 N N . SER A 1 89 ? 8.218 -6.569 2.295 1.00 98.06 89 SER A N 1
ATOM 651 C CA . SER A 1 89 ? 9.379 -6.288 1.448 1.00 98.06 89 SER A CA 1
ATOM 652 C C . SER A 1 89 ? 8.994 -5.394 0.265 1.00 98.06 89 SER A C 1
ATOM 654 O O . SER A 1 89 ? 7.836 -5.360 -0.154 1.00 98.06 89 SER A O 1
ATOM 656 N N . ASP A 1 90 ? 9.964 -4.698 -0.333 1.00 97.75 90 ASP A N 1
ATOM 657 C CA . ASP A 1 90 ? 9.698 -3.904 -1.543 1.00 97.75 90 ASP A CA 1
ATOM 658 C C . ASP A 1 90 ? 9.186 -4.782 -2.699 1.00 97.75 90 ASP A C 1
ATOM 660 O O . ASP A 1 90 ? 8.295 -4.378 -3.443 1.00 97.75 90 ASP A O 1
ATOM 664 N N . GLY A 1 91 ? 9.696 -6.013 -2.799 1.00 96.75 91 GLY A N 1
ATOM 665 C CA . GLY A 1 91 ? 9.250 -7.014 -3.765 1.00 96.75 91 GLY A CA 1
ATOM 666 C C . GLY A 1 91 ? 7.815 -7.479 -3.545 1.00 96.75 91 GLY A C 1
ATOM 667 O O . GLY A 1 91 ? 7.061 -7.618 -4.503 1.00 96.75 91 GLY A O 1
ATOM 668 N N . GLN A 1 92 ? 7.396 -7.693 -2.299 1.00 97.81 92 GLN A N 1
ATOM 669 C CA . GLN A 1 92 ? 6.003 -8.042 -2.013 1.00 97.81 92 GLN A CA 1
ATOM 670 C C . GLN A 1 92 ? 5.067 -6.835 -2.082 1.00 97.81 92 GLN A C 1
ATOM 672 O O . GLN A 1 92 ? 3.859 -7.031 -2.159 1.00 97.81 92 GLN A O 1
ATOM 677 N N . PHE A 1 93 ? 5.582 -5.606 -2.085 1.00 98.25 93 PHE A N 1
ATOM 678 C CA . PHE A 1 93 ? 4.761 -4.406 -2.202 1.00 98.25 93 PHE A CA 1
ATOM 679 C C . PHE A 1 93 ? 4.312 -4.122 -3.638 1.00 98.25 93 PHE A C 1
ATOM 681 O O . PHE A 1 93 ? 3.163 -3.739 -3.850 1.00 98.25 93 PHE A O 1
ATOM 688 N N . VAL A 1 94 ? 5.193 -4.307 -4.623 1.00 97.06 94 VAL A N 1
ATOM 689 C CA . VAL A 1 94 ? 4.912 -3.946 -6.022 1.00 97.06 94 VAL A CA 1
ATOM 690 C C . VAL A 1 94 ? 4.174 -5.043 -6.787 1.00 97.06 94 VAL A C 1
ATOM 692 O O . VAL A 1 94 ? 4.302 -6.235 -6.497 1.00 97.06 94 VAL A O 1
ATOM 695 N N . TRP A 1 95 ? 3.426 -4.641 -7.813 1.00 94.50 95 TRP A N 1
ATOM 696 C CA . TRP A 1 95 ? 2.846 -5.570 -8.777 1.00 94.50 95 TRP A CA 1
ATOM 697 C C . TRP A 1 95 ? 3.960 -6.216 -9.612 1.00 94.50 95 TRP A C 1
ATOM 699 O O . TRP A 1 95 ? 4.688 -5.536 -10.334 1.00 94.50 95 TRP A O 1
ATOM 709 N N . GLY A 1 96 ? 4.085 -7.542 -9.538 1.00 91.50 96 GLY A N 1
ATOM 710 C CA . GLY A 1 96 ? 5.108 -8.308 -10.246 1.00 91.50 96 GLY A CA 1
ATOM 711 C C . GLY A 1 96 ? 4.710 -9.767 -10.505 1.00 91.50 96 GLY A C 1
ATOM 712 O O . GLY A 1 96 ? 3.557 -10.155 -10.291 1.00 91.50 96 GLY A O 1
ATOM 713 N N . PRO A 1 97 ? 5.652 -10.611 -10.964 1.00 90.12 97 PRO A N 1
ATOM 714 C CA . PRO A 1 97 ? 5.390 -12.022 -11.264 1.00 90.12 97 PRO A CA 1
ATOM 715 C C . PRO A 1 97 ? 4.835 -12.836 -10.083 1.00 90.12 97 PRO A C 1
ATOM 717 O O . PRO A 1 97 ? 4.104 -13.798 -10.293 1.00 90.12 97 PRO A O 1
ATOM 720 N N . ASN A 1 98 ? 5.123 -12.436 -8.841 1.00 91.25 98 ASN A N 1
ATOM 721 C CA . ASN A 1 98 ? 4.598 -13.050 -7.612 1.00 91.25 98 ASN A CA 1
ATOM 722 C C . ASN A 1 98 ? 3.063 -12.942 -7.461 1.00 91.25 9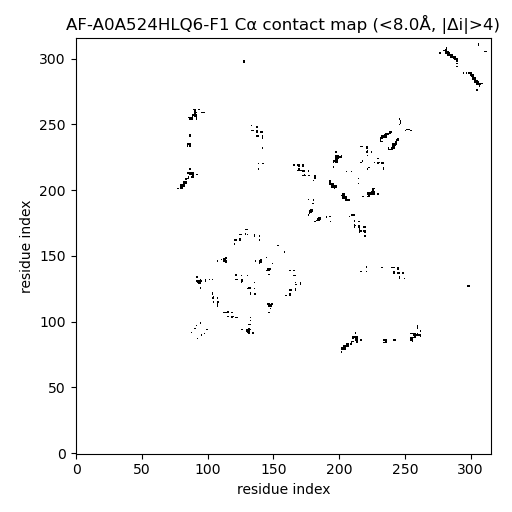8 ASN A C 1
ATOM 724 O O . ASN A 1 98 ? 2.459 -13.663 -6.658 1.00 91.25 98 ASN A O 1
ATOM 728 N N . VAL A 1 99 ? 2.417 -12.023 -8.184 1.00 93.19 99 VAL A N 1
ATOM 729 C CA . VAL A 1 99 ? 0.982 -11.719 -8.042 1.00 93.19 99 VAL A CA 1
ATOM 730 C C . VAL A 1 99 ? 0.197 -11.799 -9.345 1.00 93.19 99 VAL A C 1
ATOM 732 O O . VAL A 1 99 ? -1.018 -11.649 -9.302 1.00 93.19 99 VAL A O 1
ATOM 735 N N . GLY A 1 100 ? 0.852 -12.083 -10.476 1.00 87.50 100 GLY A N 1
ATOM 736 C CA . GLY A 1 100 ? 0.218 -12.084 -11.800 1.00 87.50 100 GLY A CA 1
ATOM 737 C C . GLY A 1 100 ? -0.988 -13.022 -11.934 1.00 87.50 100 GLY A C 1
ATOM 738 O O . GLY A 1 100 ? -1.936 -12.684 -12.631 1.00 87.50 100 GLY A O 1
ATOM 739 N N . ASP A 1 101 ? -0.987 -14.147 -11.213 1.00 93.19 101 ASP A N 1
ATOM 740 C CA . ASP A 1 101 ? -2.078 -15.135 -11.233 1.00 93.19 101 ASP A CA 1
ATOM 741 C C . ASP A 1 101 ? -3.050 -14.998 -10.041 1.00 93.19 101 ASP A C 1
ATOM 743 O O . ASP A 1 101 ? -3.848 -15.899 -9.767 1.00 93.19 101 ASP A O 1
ATOM 747 N N . PHE A 1 102 ? -2.964 -13.919 -9.255 1.00 97.88 102 PHE A N 1
ATOM 748 C CA . PHE A 1 102 ? -3.840 -13.743 -8.098 1.00 97.88 102 PHE A CA 1
ATOM 749 C C . PHE A 1 102 ? -5.260 -13.342 -8.519 1.00 97.88 102 PHE A C 1
ATOM 751 O O . PHE A 1 102 ? -5.514 -12.201 -8.894 1.00 97.88 102 PHE A O 1
ATOM 758 N N . ASP A 1 103 ? -6.206 -14.272 -8.383 1.00 98.12 103 ASP A N 1
ATOM 759 C CA . ASP A 1 103 ? -7.630 -14.029 -8.632 1.00 98.12 103 ASP A CA 1
ATOM 760 C C . ASP A 1 103 ? -8.284 -13.258 -7.467 1.00 98.12 103 ASP A C 1
ATOM 762 O O . ASP A 1 103 ? -8.708 -13.840 -6.462 1.00 98.12 103 ASP A O 1
ATOM 766 N N . ILE A 1 104 ? -8.371 -11.931 -7.607 1.00 98.44 104 ILE A N 1
ATOM 767 C CA . ILE A 1 104 ? -8.989 -11.030 -6.619 1.00 98.44 104 ILE A CA 1
ATOM 768 C C . ILE A 1 104 ? -10.464 -11.390 -6.399 1.00 98.44 104 ILE A C 1
ATOM 770 O O . ILE A 1 104 ? -10.919 -11.472 -5.255 1.00 98.44 104 ILE A O 1
ATOM 774 N N . ALA A 1 105 ? -11.222 -11.623 -7.474 1.00 98.56 105 ALA A N 1
ATOM 775 C CA . ALA A 1 105 ? -12.643 -11.942 -7.382 1.00 98.56 105 ALA A CA 1
ATOM 776 C C . ALA A 1 105 ? -12.861 -13.299 -6.697 1.00 98.56 105 ALA A C 1
ATOM 778 O O . ALA A 1 105 ? -13.698 -13.407 -5.799 1.00 98.56 105 ALA A O 1
ATOM 779 N N . GLY A 1 106 ? -12.071 -14.312 -7.057 1.00 98.50 106 GLY A N 1
ATOM 780 C CA . GLY A 1 106 ? -12.076 -15.625 -6.415 1.00 98.50 106 GLY A CA 1
ATOM 781 C C . GLY A 1 106 ? -11.726 -15.558 -4.929 1.00 98.50 106 GLY A C 1
ATOM 782 O O . GLY A 1 106 ? -12.425 -16.158 -4.107 1.00 98.50 106 GLY A O 1
ATOM 783 N N . PHE A 1 107 ? -10.708 -14.773 -4.557 1.00 98.62 107 PHE A N 1
ATOM 784 C CA . PHE A 1 107 ? -10.354 -14.525 -3.156 1.00 98.62 107 PHE A CA 1
ATOM 785 C C . PHE A 1 107 ? -11.515 -13.892 -2.374 1.00 98.62 107 PHE A C 1
ATOM 787 O O . PHE A 1 107 ? -11.905 -14.403 -1.320 1.00 98.62 107 PHE A O 1
ATOM 794 N N . LEU A 1 108 ? -12.109 -12.813 -2.896 1.00 98.69 108 LEU A N 1
ATOM 795 C CA . LEU A 1 108 ? -13.228 -12.120 -2.249 1.00 98.69 108 LEU A CA 1
ATOM 796 C C . LEU A 1 108 ? -14.470 -13.017 -2.145 1.00 98.69 108 LEU A C 1
ATOM 798 O O . LEU A 1 108 ? -15.124 -13.049 -1.099 1.00 98.69 108 LEU A O 1
ATOM 802 N N . ALA A 1 109 ? -14.765 -13.801 -3.185 1.00 98.62 109 ALA A N 1
ATOM 803 C CA . ALA A 1 109 ? -15.867 -14.757 -3.191 1.00 98.62 109 ALA A CA 1
ATOM 804 C C . ALA A 1 109 ? -15.676 -15.864 -2.145 1.00 98.62 109 ALA A C 1
ATOM 806 O O . ALA A 1 109 ? -16.610 -16.170 -1.403 1.00 98.62 109 ALA A O 1
ATOM 807 N N . GLY A 1 110 ? -14.465 -16.419 -2.025 1.00 98.44 110 GLY A N 1
ATOM 808 C CA . GLY A 1 110 ? -14.134 -17.445 -1.030 1.00 98.44 110 GLY A CA 1
ATOM 809 C C . GLY A 1 110 ? -14.312 -16.982 0.419 1.00 98.44 110 GLY A C 1
ATOM 810 O O . GLY A 1 110 ? -14.544 -17.801 1.308 1.00 98.44 110 GLY A O 1
ATOM 811 N N . ARG A 1 111 ? -14.266 -15.667 0.656 1.00 98.12 111 ARG A N 1
ATOM 812 C CA . ARG A 1 111 ? -14.498 -15.042 1.965 1.00 98.12 111 ARG A CA 1
ATOM 813 C C . ARG A 1 111 ? -15.934 -14.565 2.178 1.00 98.12 111 ARG A C 1
ATOM 815 O O . ARG A 1 111 ? -16.218 -14.010 3.234 1.00 98.12 111 ARG A O 1
ATOM 822 N N . ALA A 1 112 ? -16.817 -14.748 1.193 1.00 98.19 112 ALA A N 1
ATOM 823 C CA . ALA A 1 112 ? -18.133 -14.109 1.152 1.00 98.19 112 ALA A CA 1
ATOM 824 C C . ALA A 1 112 ? -18.045 -12.588 1.394 1.00 98.19 112 ALA A C 1
ATOM 826 O O . ALA A 1 112 ? -18.877 -12.005 2.088 1.00 98.19 112 ALA A O 1
ATOM 827 N N . SER A 1 113 ? -17.001 -11.959 0.847 1.00 98.44 113 SER A N 1
ATOM 828 C CA . SER A 1 113 ? -16.728 -10.547 1.067 1.00 98.44 113 SER A CA 1
ATOM 829 C C . SER A 1 113 ? -17.802 -9.677 0.409 1.00 98.44 113 SER A C 1
ATOM 831 O O . SER A 1 113 ? -18.103 -9.871 -0.775 1.00 98.44 113 SER A O 1
ATOM 833 N N . PRO A 1 114 ? -18.333 -8.661 1.112 1.00 98.12 114 PRO A N 1
ATOM 834 C CA . PRO A 1 114 ? -19.218 -7.673 0.503 1.00 98.12 114 PRO A CA 1
ATOM 835 C C . PRO A 1 114 ? -18.505 -6.799 -0.544 1.00 98.12 114 PRO A C 1
ATOM 837 O O . PRO A 1 114 ? -19.176 -6.137 -1.330 1.00 98.12 114 PRO A O 1
ATOM 840 N N . LEU A 1 115 ? -17.166 -6.833 -0.606 1.00 98.19 115 LEU A N 1
ATOM 841 C CA . LEU A 1 115 ? -16.362 -6.145 -1.616 1.00 98.19 115 LEU A CA 1
ATOM 842 C C . LEU A 1 115 ? -16.351 -6.868 -2.975 1.00 98.19 115 LEU A C 1
ATOM 844 O O . LEU A 1 115 ? -15.905 -6.294 -3.964 1.00 98.19 115 LEU A O 1
ATOM 848 N N . LEU A 1 116 ? -16.857 -8.108 -3.057 1.00 98.62 116 LEU A N 1
ATOM 849 C CA . LEU A 1 116 ? -16.870 -8.912 -4.287 1.00 98.62 116 LEU A CA 1
ATOM 850 C C . LEU A 1 116 ? -17.431 -8.173 -5.525 1.00 98.62 116 LEU A C 1
ATOM 852 O O . LEU A 1 116 ? -16.796 -8.255 -6.577 1.00 98.62 116 LEU A O 1
ATOM 856 N N . PRO A 1 117 ? -18.551 -7.421 -5.455 1.00 98.31 117 PRO A N 1
ATOM 857 C CA . PRO A 1 117 ? -19.065 -6.672 -6.608 1.00 98.31 117 PRO A CA 1
ATOM 858 C C . PRO A 1 117 ? -18.105 -5.593 -7.135 1.00 98.31 117 PRO A C 1
ATOM 860 O O . PRO A 1 117 ? -18.279 -5.117 -8.253 1.00 98.31 117 PRO A O 1
ATOM 863 N N . TYR A 1 118 ? -17.097 -5.221 -6.344 1.00 98.25 118 TYR A N 1
ATOM 864 C CA . TYR A 1 118 ? -16.116 -4.176 -6.629 1.00 98.25 118 TYR A CA 1
ATOM 865 C C . TYR A 1 118 ? -14.716 -4.740 -6.911 1.00 98.25 118 TYR A C 1
ATOM 867 O O . TYR A 1 118 ? -13.757 -3.974 -6.988 1.00 98.25 118 TYR A O 1
ATOM 875 N N . ALA A 1 119 ? -14.578 -6.059 -7.102 1.00 98.38 119 ALA A N 1
ATOM 876 C CA . ALA A 1 119 ? -13.292 -6.710 -7.367 1.00 98.38 119 ALA A CA 1
ATOM 877 C C . ALA A 1 119 ? -12.526 -6.058 -8.534 1.00 98.38 119 ALA A C 1
ATOM 879 O O . ALA A 1 119 ? -11.338 -5.781 -8.405 1.00 98.38 119 ALA A O 1
ATOM 880 N N . ASN A 1 120 ? -13.226 -5.718 -9.623 1.00 96.94 120 ASN A N 1
ATOM 881 C CA . ASN A 1 120 ? -12.638 -5.027 -10.775 1.00 96.94 120 ASN A CA 1
ATOM 882 C C . ASN A 1 120 ? -12.088 -3.634 -10.417 1.00 96.94 120 ASN A C 1
ATOM 884 O O . ASN A 1 120 ? -11.080 -3.215 -10.967 1.00 96.94 120 ASN A O 1
ATOM 888 N N . ILE A 1 121 ? -12.722 -2.906 -9.489 1.00 96.88 121 ILE A N 1
ATOM 889 C CA . ILE A 1 121 ? -12.226 -1.592 -9.046 1.00 96.88 121 ILE A CA 1
ATOM 890 C C . ILE A 1 121 ? -10.919 -1.762 -8.266 1.00 96.88 121 ILE A C 1
ATOM 892 O O . ILE A 1 121 ? -9.982 -0.995 -8.478 1.00 96.88 121 ILE A O 1
ATOM 896 N N . VAL A 1 122 ? -10.834 -2.777 -7.399 1.00 97.88 122 VAL A N 1
ATOM 897 C CA . VAL A 1 122 ? -9.597 -3.111 -6.674 1.00 97.88 122 VAL A CA 1
ATOM 898 C C . VAL A 1 122 ? -8.489 -3.503 -7.651 1.00 97.88 122 VAL A C 1
ATOM 900 O O . VAL A 1 122 ? -7.369 -3.025 -7.512 1.00 97.88 122 VAL A O 1
ATOM 903 N N . GLU A 1 123 ? -8.800 -4.337 -8.645 1.00 96.94 123 GLU A N 1
ATOM 904 C CA . GLU A 1 123 ? -7.847 -4.782 -9.667 1.00 96.94 123 GLU A CA 1
ATOM 905 C C . GLU A 1 123 ? -7.288 -3.617 -10.485 1.00 96.94 123 GLU A C 1
ATOM 907 O O . GLU A 1 123 ? -6.071 -3.455 -10.551 1.00 96.94 123 GLU A O 1
ATOM 912 N N . VAL A 1 124 ? -8.166 -2.778 -11.047 1.00 94.75 124 VAL A N 1
ATOM 913 C CA . VAL A 1 124 ? -7.770 -1.611 -11.848 1.00 94.75 124 VAL A CA 1
ATOM 914 C C . VAL A 1 124 ? -6.886 -0.675 -11.029 1.00 94.75 124 VAL A C 1
ATOM 916 O O . VAL A 1 124 ? -5.817 -0.297 -11.492 1.00 94.75 124 VAL A O 1
ATOM 919 N N . ASN A 1 125 ? -7.271 -0.350 -9.792 1.00 96.56 125 ASN A N 1
ATOM 920 C CA . ASN A 1 125 ? -6.485 0.560 -8.956 1.00 96.56 125 ASN A CA 1
ATOM 921 C C . ASN A 1 125 ? -5.152 -0.049 -8.503 1.00 96.56 125 ASN A C 1
ATOM 923 O O . ASN A 1 125 ? -4.136 0.638 -8.518 1.00 96.56 125 ASN A O 1
ATOM 927 N N . ALA A 1 126 ? -5.116 -1.336 -8.143 1.00 97.31 126 ALA A N 1
ATOM 928 C CA . ALA A 1 126 ? -3.864 -2.013 -7.813 1.00 97.31 126 ALA A CA 1
ATOM 929 C C . ALA A 1 126 ? -2.918 -2.065 -9.022 1.00 97.31 126 ALA A C 1
ATOM 931 O O . ALA A 1 126 ? -1.732 -1.774 -8.880 1.00 97.31 126 ALA A O 1
ATOM 932 N N . SER A 1 127 ? -3.440 -2.385 -10.209 1.00 94.62 127 SER A N 1
ATOM 933 C CA . SER A 1 127 ? -2.663 -2.425 -11.449 1.00 94.62 127 SER A CA 1
ATOM 934 C C . SER A 1 127 ? -2.142 -1.038 -11.828 1.00 94.62 127 SER A C 1
ATOM 936 O O . SER A 1 127 ? -0.939 -0.870 -12.026 1.00 94.62 127 SER A O 1
ATOM 938 N N . TYR A 1 128 ? -3.019 -0.030 -11.832 1.00 93.38 128 TYR A N 1
ATOM 939 C CA . TYR A 1 128 ? -2.682 1.359 -12.143 1.00 93.38 128 TYR A CA 1
ATOM 940 C C . TYR A 1 128 ? -1.622 1.926 -11.189 1.00 93.38 128 TYR A C 1
ATOM 942 O O . TYR A 1 128 ? -0.642 2.529 -11.623 1.00 93.38 128 TYR A O 1
ATOM 950 N N . ALA A 1 129 ? -1.771 1.676 -9.887 1.00 95.94 129 ALA A N 1
ATOM 951 C CA . ALA A 1 129 ? -0.825 2.109 -8.864 1.00 95.94 129 ALA A CA 1
ATOM 952 C C . ALA A 1 129 ? 0.444 1.229 -8.790 1.00 95.94 129 ALA A C 1
ATOM 954 O O . ALA A 1 129 ? 1.349 1.523 -8.007 1.00 95.94 129 ALA A O 1
ATOM 955 N N . GLY A 1 130 ? 0.542 0.151 -9.578 1.00 96.19 130 GLY A N 1
ATOM 956 C CA . GLY A 1 130 ? 1.677 -0.777 -9.550 1.00 96.19 130 GLY A CA 1
ATOM 957 C C . GLY A 1 130 ? 1.845 -1.503 -8.209 1.00 96.19 130 GLY A C 1
ATOM 958 O O . GLY A 1 130 ? 2.968 -1.815 -7.814 1.00 96.19 130 GLY A O 1
ATOM 959 N N . LEU A 1 131 ? 0.748 -1.755 -7.494 1.00 98.00 131 LEU A N 1
ATOM 960 C CA . LEU A 1 131 ? 0.724 -2.358 -6.162 1.00 98.00 131 LEU A CA 1
ATOM 961 C C . LEU A 1 131 ? 0.373 -3.839 -6.217 1.00 98.00 131 LEU A C 1
ATOM 963 O O . LEU A 1 131 ? -0.523 -4.249 -6.941 1.00 98.00 131 LEU A O 1
ATOM 967 N N . ASN A 1 132 ? 0.977 -4.644 -5.352 1.00 98.38 132 ASN A N 1
ATOM 968 C CA . ASN A 1 132 ? 0.496 -5.991 -5.096 1.00 98.38 132 ASN A CA 1
ATOM 969 C C . ASN A 1 132 ? -0.959 -5.934 -4.568 1.00 98.38 132 ASN A C 1
ATOM 971 O O . ASN A 1 132 ? -1.193 -5.382 -3.485 1.00 98.38 132 ASN A O 1
ATOM 975 N N . PRO A 1 133 ? -1.946 -6.542 -5.256 1.00 98.50 133 PRO A N 1
ATOM 976 C CA . PRO A 1 133 ? -3.350 -6.483 -4.843 1.00 98.50 133 PRO A CA 1
ATOM 977 C C . PRO A 1 133 ? -3.603 -7.118 -3.468 1.00 98.50 133 PRO A C 1
ATOM 979 O O . PRO A 1 133 ? -4.529 -6.715 -2.766 1.00 98.50 133 PRO A O 1
ATOM 982 N N . ARG A 1 134 ? -2.759 -8.062 -3.028 1.00 98.62 134 ARG A N 1
ATOM 983 C CA . ARG A 1 134 ? -2.819 -8.642 -1.675 1.00 98.62 134 ARG A CA 1
ATOM 984 C C . ARG A 1 134 ? -2.508 -7.594 -0.605 1.00 98.62 134 ARG A C 1
ATOM 986 O O . ARG A 1 134 ? -3.196 -7.534 0.412 1.00 98.62 134 ARG A O 1
ATOM 993 N N . VAL A 1 135 ? -1.515 -6.737 -0.855 1.00 98.56 135 VAL A N 1
ATOM 994 C CA . VAL A 1 135 ? -1.148 -5.632 0.045 1.00 98.56 135 VAL A CA 1
ATOM 995 C C . VAL A 1 135 ? -2.267 -4.597 0.100 1.00 98.56 135 VAL A C 1
ATOM 997 O O . VAL A 1 135 ? -2.655 -4.200 1.197 1.00 98.56 135 VAL A O 1
ATOM 1000 N N . LEU A 1 136 ? -2.840 -4.222 -1.050 1.00 98.75 136 LEU A N 1
ATOM 1001 C CA . LEU A 1 136 ? -3.967 -3.285 -1.094 1.00 98.75 136 LEU A CA 1
ATOM 1002 C C . LEU A 1 136 ? -5.180 -3.822 -0.317 1.00 98.75 136 LEU A C 1
ATOM 1004 O O . LEU A 1 136 ? -5.732 -3.111 0.517 1.00 98.75 136 LEU A O 1
ATOM 1008 N N . LEU A 1 137 ? -5.563 -5.087 -0.523 1.00 98.81 137 LEU A N 1
ATOM 1009 C CA . LEU A 1 137 ? -6.675 -5.714 0.201 1.00 98.81 137 LEU A CA 1
ATOM 1010 C C . LEU A 1 137 ? -6.442 -5.755 1.718 1.00 98.81 137 LEU A C 1
ATOM 1012 O O . LEU A 1 137 ? -7.360 -5.464 2.483 1.00 98.81 137 LEU A O 1
ATOM 1016 N N . ALA A 1 138 ? -5.226 -6.087 2.160 1.00 98.69 138 ALA A N 1
ATOM 1017 C CA . ALA A 1 138 ? -4.881 -6.072 3.579 1.00 98.69 138 ALA A CA 1
ATOM 1018 C C . ALA A 1 138 ? -4.915 -4.646 4.158 1.00 98.69 138 ALA A C 1
ATOM 1020 O O . ALA A 1 138 ? -5.459 -4.444 5.240 1.00 98.69 138 ALA A O 1
ATOM 1021 N N . ALA A 1 139 ? -4.405 -3.645 3.435 1.00 98.50 139 ALA A N 1
ATOM 1022 C CA . ALA A 1 139 ? -4.454 -2.248 3.864 1.00 98.50 139 ALA A CA 1
ATOM 1023 C C . ALA A 1 139 ? -5.897 -1.718 3.971 1.00 98.50 139 ALA A C 1
ATOM 1025 O O . ALA A 1 139 ? -6.240 -1.072 4.962 1.00 98.50 139 ALA A O 1
ATOM 1026 N N . LEU A 1 140 ? -6.761 -2.038 2.999 1.00 98.50 140 LEU A N 1
ATOM 1027 C CA . LEU A 1 140 ? -8.186 -1.681 3.024 1.00 98.50 140 LEU A CA 1
ATOM 1028 C C . LEU A 1 140 ? -8.922 -2.344 4.197 1.00 98.50 140 LEU A C 1
ATOM 1030 O O . LEU A 1 140 ? -9.775 -1.715 4.823 1.00 98.50 140 LEU A O 1
ATOM 1034 N N . GLU A 1 141 ? -8.584 -3.592 4.528 1.00 98.44 141 GLU A N 1
ATOM 1035 C CA . GLU A 1 141 ? -9.137 -4.259 5.708 1.00 98.44 141 GLU A CA 1
ATOM 1036 C C . GLU A 1 141 ? -8.678 -3.591 7.008 1.00 98.44 141 GLU A C 1
ATOM 1038 O O . GLU A 1 141 ? -9.509 -3.301 7.861 1.00 98.44 141 GLU A O 1
ATOM 1043 N N . VAL A 1 142 ? -7.382 -3.314 7.167 1.00 97.94 142 VAL A N 1
ATOM 1044 C CA . VAL A 1 142 ? -6.852 -2.702 8.398 1.00 97.94 142 VAL A CA 1
ATOM 1045 C C . VAL A 1 142 ? -7.446 -1.312 8.622 1.00 97.94 142 VAL A C 1
ATOM 1047 O O . VAL A 1 142 ? -7.817 -0.972 9.743 1.00 97.94 142 VAL A O 1
ATOM 1050 N N . ARG A 1 143 ? -7.544 -0.503 7.561 1.00 96.31 143 ARG A N 1
ATOM 1051 C CA . ARG A 1 143 ? -7.974 0.897 7.668 1.00 96.31 143 ARG A CA 1
ATOM 1052 C C . ARG A 1 143 ? -9.488 1.046 7.798 1.00 96.31 143 ARG A C 1
ATOM 1054 O O . ARG A 1 143 ? -9.954 1.938 8.500 1.00 96.31 143 ARG A O 1
ATOM 1061 N N . TYR A 1 144 ? -10.252 0.188 7.127 1.00 97.00 144 TYR A N 1
ATOM 1062 C CA . TYR A 1 144 ? -11.687 0.402 6.934 1.00 97.00 144 TYR A CA 1
ATOM 1063 C C . TYR A 1 144 ? -12.551 -0.848 7.149 1.00 97.00 144 TYR A C 1
ATOM 1065 O O . TYR A 1 144 ? -13.776 -0.742 7.159 1.00 97.00 144 TYR A O 1
ATOM 1073 N N . GLY A 1 145 ? -11.950 -2.032 7.290 1.00 97.56 145 GLY A N 1
ATOM 1074 C CA . GLY A 1 145 ? -12.669 -3.302 7.415 1.00 97.56 145 GLY A CA 1
ATOM 1075 C C . GLY A 1 145 ? -13.395 -3.750 6.143 1.00 97.56 145 GLY A C 1
ATOM 1076 O O . GLY A 1 145 ? -14.283 -4.595 6.234 1.00 97.56 145 GLY A O 1
ATOM 1077 N N . LEU A 1 146 ? -13.056 -3.188 4.971 1.00 98.00 146 LEU A N 1
ATOM 1078 C CA . LEU A 1 146 ? -13.856 -3.324 3.740 1.00 98.00 146 LEU A CA 1
ATOM 1079 C C . LEU A 1 146 ? -13.915 -4.747 3.182 1.00 98.00 146 LEU A C 1
ATOM 1081 O O . LEU A 1 146 ? -14.851 -5.075 2.452 1.00 98.00 146 LEU A O 1
ATOM 1085 N N . VAL A 1 147 ? -12.936 -5.600 3.493 1.00 98.38 147 VAL A N 1
ATOM 1086 C CA . VAL A 1 147 ? -12.934 -6.983 3.006 1.00 98.38 147 VAL A CA 1
ATOM 1087 C C . VAL A 1 147 ? -13.897 -7.829 3.835 1.00 98.38 147 VAL A C 1
ATOM 1089 O O . VAL A 1 147 ? -14.564 -8.703 3.278 1.00 98.38 147 VAL A O 1
ATOM 1092 N N . SER A 1 148 ? -14.016 -7.566 5.135 1.00 98.25 148 SER A N 1
ATOM 1093 C CA . SER A 1 148 ? -14.915 -8.308 6.026 1.00 98.25 148 SER A CA 1
ATOM 1094 C C . SER A 1 148 ? -16.324 -7.712 6.121 1.00 98.25 148 SER A C 1
ATOM 1096 O O . SER A 1 148 ? -17.287 -8.460 6.295 1.00 98.25 148 SER A O 1
ATOM 1098 N N . ALA A 1 149 ? -16.474 -6.391 6.009 1.00 97.56 149 ALA A N 1
ATOM 1099 C CA . ALA A 1 149 ? -17.749 -5.693 6.144 1.00 97.56 149 ALA A CA 1
ATOM 1100 C C . ALA A 1 149 ? -17.773 -4.382 5.337 1.00 97.56 149 ALA A C 1
ATOM 1102 O O . ALA A 1 149 ? -16.802 -3.638 5.312 1.00 97.56 149 ALA A O 1
ATOM 1103 N N . LEU A 1 150 ? -18.915 -4.051 4.729 1.00 95.50 150 LEU A N 1
ATOM 1104 C CA . LEU A 1 150 ? -19.161 -2.708 4.196 1.00 95.50 150 LEU A CA 1
ATOM 1105 C C . LEU A 1 150 ? -20.098 -1.959 5.140 1.00 95.50 150 LEU A C 1
ATOM 1107 O O . LEU A 1 150 ? -21.094 -2.520 5.601 1.00 95.50 150 LEU A O 1
ATOM 1111 N N . SER A 1 151 ? -19.790 -0.691 5.414 1.00 94.75 151 SER A N 1
ATOM 1112 C CA . SER A 1 151 ? -20.728 0.192 6.109 1.00 94.75 151 SER A CA 1
ATOM 1113 C C . SER A 1 151 ? -21.978 0.393 5.252 1.00 94.75 151 SER A C 1
ATOM 1115 O O . SER A 1 151 ? -21.866 0.667 4.060 1.00 94.75 151 SER A O 1
ATOM 1117 N N . GLU A 1 152 ? -23.165 0.346 5.860 1.00 93.12 152 GLU A N 1
ATOM 1118 C CA . GLU A 1 152 ? -24.431 0.651 5.171 1.00 93.12 152 GLU A CA 1
ATOM 1119 C C . GLU A 1 152 ? -24.485 2.094 4.642 1.00 93.12 152 GLU A C 1
ATOM 1121 O O . GLU A 1 152 ? -25.262 2.401 3.742 1.00 93.12 152 GLU A O 1
ATOM 1126 N N . THR A 1 153 ? -23.663 2.986 5.201 1.00 94.75 153 THR A N 1
ATOM 1127 C CA . THR A 1 153 ? -23.580 4.392 4.789 1.00 94.75 153 THR A CA 1
ATOM 1128 C C . THR A 1 153 ? -22.620 4.629 3.628 1.00 94.75 153 THR A C 1
ATOM 1130 O O . THR A 1 153 ? -22.541 5.759 3.154 1.00 94.75 153 THR A O 1
ATOM 1133 N N . LEU A 1 154 ? -21.841 3.622 3.223 1.00 96.44 154 LEU A N 1
ATOM 1134 C CA . LEU A 1 154 ? -20.844 3.762 2.170 1.00 96.44 154 LEU A CA 1
ATOM 1135 C C . LEU A 1 154 ? -21.463 3.352 0.832 1.00 96.44 154 LEU A C 1
ATOM 1137 O O . LEU A 1 154 ? -21.726 2.172 0.597 1.00 96.44 154 LEU A O 1
ATOM 1141 N N . ASP A 1 155 ? -21.712 4.329 -0.037 1.00 96.69 155 ASP A N 1
ATOM 1142 C CA . ASP A 1 155 ? -22.176 4.060 -1.395 1.00 96.69 155 ASP A CA 1
ATOM 1143 C C . ASP A 1 155 ? -21.033 3.601 -2.320 1.00 96.69 155 ASP A C 1
ATOM 1145 O O . ASP A 1 155 ? -19.850 3.633 -1.974 1.00 96.69 155 ASP A O 1
ATOM 1149 N N . ALA A 1 156 ? -21.407 3.124 -3.509 1.00 95.75 156 ALA A N 1
ATOM 1150 C CA . ALA A 1 156 ? -20.472 2.585 -4.493 1.00 95.75 156 ALA A CA 1
ATOM 1151 C C . ALA A 1 156 ? -19.440 3.617 -4.980 1.00 95.75 156 ALA A C 1
ATOM 1153 O O . ALA A 1 156 ? -18.299 3.253 -5.258 1.00 95.75 156 ALA A O 1
ATOM 1154 N N . GLU A 1 157 ? -19.839 4.886 -5.094 1.00 95.88 157 GLU A N 1
ATOM 1155 C CA . GLU A 1 157 ? -18.973 5.972 -5.561 1.00 95.88 157 GLU A CA 1
ATOM 1156 C C . GLU A 1 157 ? -17.922 6.312 -4.501 1.00 95.88 157 GLU A C 1
ATOM 1158 O O . GLU A 1 157 ? -16.727 6.296 -4.784 1.00 95.88 157 GLU A O 1
ATOM 1163 N N . SER A 1 158 ? -18.353 6.501 -3.255 1.00 96.94 158 SER A N 1
ATOM 1164 C CA . SER A 1 158 ? -17.471 6.754 -2.114 1.00 96.94 158 SER A CA 1
ATOM 1165 C C . SER A 1 158 ? -16.510 5.591 -1.877 1.00 96.94 158 SER A C 1
ATOM 1167 O O . SER A 1 158 ? -15.338 5.802 -1.580 1.00 96.94 158 SER A O 1
ATOM 1169 N N . LEU A 1 159 ? -16.976 4.349 -2.043 1.00 97.06 159 LEU A N 1
ATOM 1170 C CA . LEU A 1 159 ? -16.120 3.167 -1.961 1.00 97.06 159 LEU A CA 1
ATOM 1171 C C . LEU A 1 159 ? -15.035 3.167 -3.047 1.00 97.06 159 LEU A C 1
ATOM 1173 O O . LEU A 1 159 ? -13.881 2.863 -2.748 1.00 97.06 159 LEU A O 1
ATOM 1177 N N . ALA A 1 160 ? -15.388 3.504 -4.290 1.00 96.44 160 ALA A N 1
ATOM 1178 C CA . ALA A 1 160 ? -14.423 3.583 -5.381 1.00 96.44 160 ALA A CA 1
ATOM 1179 C C . ALA A 1 160 ? -13.355 4.653 -5.109 1.00 96.44 160 ALA A C 1
ATOM 1181 O O . ALA A 1 160 ? -12.169 4.363 -5.257 1.00 96.44 160 ALA A O 1
ATOM 1182 N N . ILE A 1 161 ? -13.770 5.829 -4.620 1.00 96.25 161 ILE A N 1
ATOM 1183 C CA . ILE A 1 161 ? -12.866 6.914 -4.211 1.00 96.25 161 ILE A CA 1
ATOM 1184 C C . ILE A 1 161 ? -11.913 6.439 -3.109 1.00 96.25 161 ILE A C 1
ATOM 1186 O O . ILE A 1 161 ? -10.708 6.629 -3.227 1.00 96.25 161 ILE A O 1
ATOM 1190 N N . LEU A 1 162 ? -12.411 5.753 -2.074 1.00 97.56 162 LEU A N 1
ATOM 1191 C CA . LEU A 1 162 ? -11.559 5.247 -0.989 1.00 97.56 162 LEU A CA 1
ATOM 1192 C C . LEU A 1 162 ? -10.500 4.249 -1.479 1.00 97.56 162 LEU A C 1
ATOM 1194 O O . LEU A 1 162 ? -9.362 4.272 -1.000 1.00 97.56 162 LEU A O 1
ATOM 1198 N N . ILE A 1 163 ? -10.863 3.363 -2.412 1.00 97.94 163 ILE A N 1
ATOM 1199 C CA . ILE A 1 163 ? -9.930 2.395 -3.008 1.00 97.94 163 ILE A CA 1
ATOM 1200 C C . ILE A 1 163 ? -8.859 3.132 -3.820 1.00 97.94 163 ILE A C 1
ATOM 1202 O O . ILE A 1 163 ? -7.670 2.857 -3.640 1.00 97.94 163 ILE A O 1
ATOM 1206 N N . GLU A 1 164 ? -9.270 4.080 -4.666 1.00 97.25 164 GLU A N 1
ATOM 1207 C CA . GLU A 1 164 ? -8.373 4.907 -5.477 1.00 97.25 164 GLU A CA 1
ATOM 1208 C C . GLU A 1 164 ? -7.409 5.712 -4.597 1.00 97.25 164 GLU A C 1
ATOM 1210 O O . GLU A 1 164 ? -6.195 5.535 -4.704 1.00 97.25 164 GLU A O 1
ATOM 1215 N N . GLU A 1 165 ? -7.922 6.513 -3.660 1.00 97.38 165 GLU A N 1
ATOM 1216 C CA . GLU A 1 165 ? -7.119 7.341 -2.753 1.00 97.38 165 GLU A CA 1
ATOM 1217 C C . GLU A 1 165 ? -6.128 6.504 -1.941 1.00 97.38 165 GLU A C 1
ATOM 1219 O O . GLU A 1 165 ? -4.957 6.867 -1.823 1.00 97.38 165 GLU A O 1
ATOM 1224 N N . THR A 1 166 ? -6.557 5.347 -1.423 1.00 98.44 166 THR A N 1
ATOM 1225 C CA . THR A 1 166 ? -5.666 4.446 -0.676 1.00 98.44 166 THR A CA 1
ATOM 1226 C C . THR A 1 166 ? -4.562 3.893 -1.571 1.00 98.44 166 THR A C 1
ATOM 1228 O O . THR A 1 166 ? -3.397 3.890 -1.170 1.00 98.44 166 THR A O 1
ATOM 1231 N N . SER A 1 167 ? -4.897 3.448 -2.786 1.00 98.31 167 SER A N 1
ATOM 1232 C CA . SER A 1 167 ? -3.904 2.927 -3.731 1.00 98.31 167 SER A CA 1
ATOM 1233 C C . SER A 1 167 ? -2.889 3.998 -4.154 1.00 98.31 167 SER A C 1
ATOM 1235 O O . SER A 1 167 ? -1.682 3.752 -4.137 1.00 98.31 167 SER A O 1
ATOM 1237 N N . MET A 1 168 ? -3.342 5.222 -4.430 1.00 97.88 168 MET A N 1
ATOM 1238 C CA . MET A 1 168 ? -2.471 6.322 -4.836 1.00 97.88 168 MET A CA 1
ATOM 1239 C C . MET A 1 168 ? -1.597 6.830 -3.687 1.00 97.88 168 MET A C 1
ATOM 1241 O O . MET A 1 168 ? -0.419 7.114 -3.904 1.00 97.88 168 MET A O 1
ATOM 1245 N N . ALA A 1 169 ? -2.121 6.877 -2.459 1.00 98.06 169 ALA A N 1
ATOM 1246 C CA . ALA A 1 169 ? -1.338 7.232 -1.279 1.00 98.06 169 ALA A CA 1
ATOM 1247 C C . ALA A 1 169 ? -0.235 6.196 -0.992 1.00 98.06 169 ALA A C 1
ATOM 1249 O O . ALA A 1 169 ? 0.908 6.571 -0.724 1.00 98.06 169 ALA A O 1
ATOM 1250 N N . LEU A 1 170 ? -0.549 4.898 -1.112 1.00 98.62 170 LEU A N 1
ATOM 1251 C CA . LEU A 1 170 ? 0.433 3.814 -0.993 1.00 98.62 170 LEU A CA 1
ATOM 1252 C C . LEU A 1 170 ? 1.525 3.937 -2.063 1.00 98.62 170 LEU A C 1
ATOM 1254 O O . LEU A 1 170 ? 2.711 3.889 -1.739 1.00 98.62 170 LEU A O 1
ATOM 1258 N N . HIS A 1 171 ? 1.134 4.135 -3.324 1.00 98.00 171 HIS A N 1
ATOM 1259 C CA . HIS A 1 171 ? 2.059 4.334 -4.438 1.00 98.00 171 HIS A CA 1
ATOM 1260 C C . HIS A 1 171 ? 2.989 5.530 -4.209 1.00 98.00 171 HIS A C 1
ATOM 1262 O O . HIS A 1 171 ? 4.211 5.397 -4.311 1.00 98.00 171 HIS A O 1
ATOM 1268 N N . GLN A 1 172 ? 2.423 6.694 -3.880 1.00 97.94 172 GLN A N 1
ATOM 1269 C CA . GLN A 1 172 ? 3.189 7.919 -3.686 1.00 97.94 172 GLN A CA 1
ATOM 1270 C C . GLN A 1 172 ? 4.200 7.758 -2.550 1.00 97.94 172 GLN A C 1
ATOM 1272 O O . GLN A 1 172 ? 5.385 8.012 -2.761 1.00 97.94 172 GL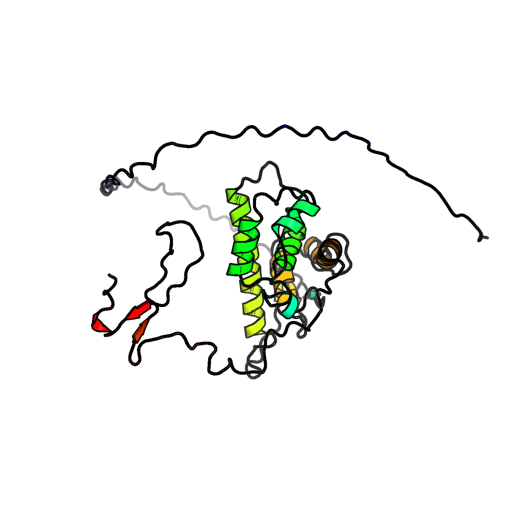N A O 1
ATOM 1277 N N . ALA A 1 173 ? 3.764 7.273 -1.382 1.00 98.31 173 ALA A N 1
ATOM 1278 C CA . ALA A 1 173 ? 4.647 7.076 -0.236 1.00 98.31 173 ALA A CA 1
ATOM 1279 C C . ALA A 1 173 ? 5.758 6.052 -0.529 1.00 98.31 173 ALA A C 1
ATOM 1281 O O . ALA A 1 173 ? 6.904 6.242 -0.115 1.00 98.31 173 ALA A O 1
ATOM 1282 N N . PHE A 1 174 ? 5.449 4.989 -1.279 1.00 98.38 174 PHE A N 1
ATOM 1283 C CA . PHE A 1 174 ? 6.433 3.986 -1.677 1.00 98.38 174 PHE A CA 1
ATOM 1284 C C . PHE A 1 174 ? 7.525 4.572 -2.566 1.00 98.38 174 PHE A C 1
ATOM 1286 O O . PHE A 1 174 ? 8.706 4.416 -2.260 1.00 98.38 174 PHE A O 1
ATOM 1293 N N . TYR A 1 175 ? 7.156 5.244 -3.659 1.00 97.25 175 TYR A N 1
ATOM 1294 C CA . TYR A 1 175 ? 8.140 5.773 -4.602 1.00 97.25 175 TYR A CA 1
ATOM 1295 C C . TYR A 1 175 ? 8.891 6.972 -4.041 1.00 97.25 175 TYR A C 1
ATOM 1297 O O . TYR A 1 175 ? 10.092 7.098 -4.287 1.00 97.25 175 TYR A O 1
ATOM 1305 N N . GLU A 1 176 ? 8.231 7.805 -3.238 1.00 96.25 176 GLU A N 1
ATOM 1306 C CA . GLU A 1 176 ? 8.911 8.850 -2.486 1.00 96.25 176 GLU A CA 1
ATOM 1307 C C . GLU A 1 176 ? 10.023 8.243 -1.628 1.00 96.25 176 GLU A C 1
ATOM 1309 O O . GLU A 1 176 ? 11.185 8.635 -1.753 1.00 96.25 176 GLU A O 1
ATOM 1314 N N . HIS A 1 177 ? 9.703 7.211 -0.843 1.00 96.94 177 HIS A N 1
ATOM 1315 C CA . HIS A 1 177 ? 10.704 6.565 -0.012 1.00 96.94 177 HIS A CA 1
ATOM 1316 C C . HIS A 1 177 ? 11.780 5.851 -0.817 1.00 96.94 177 HIS A C 1
ATOM 1318 O O . HIS A 1 177 ? 12.963 6.025 -0.531 1.00 96.94 177 HIS A O 1
ATOM 1324 N N . LEU A 1 178 ? 11.402 5.101 -1.850 1.00 96.19 178 LEU A N 1
ATOM 1325 C CA . LEU A 1 178 ? 12.325 4.335 -2.682 1.00 96.19 178 LEU A CA 1
ATOM 1326 C C . LEU A 1 178 ? 13.438 5.204 -3.270 1.00 96.19 178 LEU A C 1
ATOM 1328 O O . LEU A 1 178 ? 14.591 4.767 -3.290 1.00 96.19 178 LEU A O 1
ATOM 1332 N N . TYR A 1 179 ? 13.094 6.414 -3.715 1.00 95.25 179 TYR A N 1
ATOM 1333 C CA . TYR A 1 179 ? 14.022 7.335 -4.367 1.00 95.25 179 TYR A CA 1
ATOM 1334 C C . TYR A 1 179 ? 14.682 8.345 -3.425 1.00 95.25 179 TYR A C 1
ATOM 1336 O O . TYR A 1 179 ? 15.760 8.832 -3.756 1.00 95.25 179 TYR A O 1
ATOM 1344 N N . GLN A 1 180 ? 14.085 8.677 -2.277 1.00 94.88 180 GLN A N 1
ATOM 1345 C CA . GLN A 1 180 ? 14.698 9.620 -1.331 1.00 94.88 180 GLN A CA 1
ATOM 1346 C C . GLN A 1 180 ? 15.552 8.934 -0.258 1.00 94.88 180 GLN A C 1
ATOM 1348 O O . GLN A 1 180 ? 16.586 9.476 0.130 1.00 94.88 180 GLN A O 1
ATOM 1353 N N . TRP A 1 181 ? 15.149 7.750 0.216 1.00 95.31 181 TRP A N 1
ATOM 1354 C CA . TRP A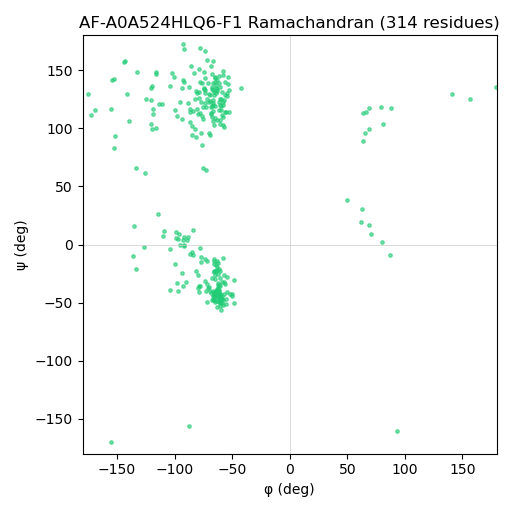 1 181 ? 15.777 7.079 1.368 1.00 95.31 181 TRP A CA 1
ATOM 1355 C C . TRP A 1 181 ? 16.067 5.589 1.163 1.00 95.31 181 TRP A C 1
ATOM 1357 O O . TRP A 1 181 ? 16.887 5.025 1.885 1.00 95.31 181 TRP A O 1
ATOM 1367 N N . GLY A 1 182 ? 15.382 4.947 0.219 1.00 94.50 182 GLY A N 1
ATOM 1368 C CA . GLY A 1 182 ? 15.418 3.510 -0.008 1.00 94.50 182 GLY A CA 1
ATOM 1369 C C . GLY A 1 182 ? 16.532 3.056 -0.949 1.00 94.50 182 GLY A C 1
ATOM 1370 O O . GLY A 1 182 ? 17.553 3.715 -1.138 1.00 94.50 182 GLY A O 1
ATOM 1371 N N . SER A 1 183 ? 16.322 1.893 -1.570 1.00 93.75 183 SER A N 1
ATOM 1372 C CA . SER A 1 183 ? 17.337 1.217 -2.391 1.00 93.75 183 SER A CA 1
ATOM 1373 C C . SER A 1 183 ? 17.737 1.959 -3.673 1.00 93.75 183 SER A C 1
ATOM 1375 O O . SER A 1 183 ? 18.756 1.611 -4.269 1.00 93.75 183 SER A O 1
ATOM 1377 N N . ARG A 1 184 ? 16.971 2.976 -4.096 1.00 93.50 184 ARG A N 1
ATOM 1378 C CA . ARG A 1 184 ? 17.262 3.808 -5.276 1.00 93.50 184 ARG A CA 1
ATOM 1379 C C . ARG A 1 184 ? 17.670 5.239 -4.926 1.00 93.50 184 ARG A C 1
ATOM 1381 O O . ARG A 1 184 ? 17.789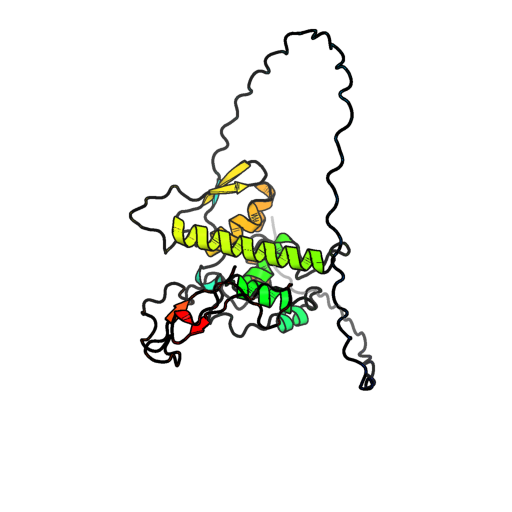 6.061 -5.834 1.00 93.50 184 ARG A O 1
ATOM 1388 N N . ALA A 1 185 ? 17.871 5.542 -3.646 1.00 93.81 185 ALA A N 1
ATOM 1389 C CA . ALA A 1 185 ? 18.371 6.842 -3.228 1.00 93.81 185 ALA A CA 1
ATOM 1390 C C . ALA A 1 185 ? 19.800 7.076 -3.735 1.00 93.81 185 ALA A C 1
ATOM 1392 O O . ALA A 1 185 ? 20.614 6.150 -3.787 1.00 93.81 185 ALA A O 1
ATOM 1393 N N . ASP A 1 186 ? 20.113 8.323 -4.096 1.00 92.25 186 ASP A N 1
ATOM 1394 C CA . ASP A 1 186 ? 21.480 8.715 -4.436 1.00 92.25 186 ASP A CA 1
ATOM 1395 C C . ASP A 1 186 ? 22.359 8.616 -3.177 1.00 92.25 186 ASP A C 1
ATOM 1397 O O . ASP A 1 186 ? 22.158 9.388 -2.236 1.00 92.25 186 ASP A O 1
ATOM 1401 N N . PRO A 1 187 ? 23.363 7.720 -3.134 1.00 87.56 187 PRO A N 1
ATOM 1402 C CA . PRO A 1 187 ? 24.215 7.571 -1.959 1.00 87.56 187 PRO A CA 1
ATOM 1403 C C . PRO A 1 187 ? 25.047 8.827 -1.654 1.00 87.56 187 PRO A C 1
ATOM 1405 O O . PRO A 1 187 ? 25.566 8.955 -0.544 1.00 87.56 187 PRO A O 1
ATOM 1408 N N . ALA A 1 188 ? 25.210 9.746 -2.615 1.00 91.50 188 ALA A N 1
ATOM 1409 C CA . ALA A 1 188 ? 25.904 11.013 -2.407 1.00 91.50 188 ALA A CA 1
ATOM 1410 C C . ALA A 1 188 ? 25.025 12.070 -1.717 1.00 91.50 188 ALA A C 1
ATOM 1412 O O . ALA A 1 188 ? 25.547 12.955 -1.031 1.00 91.50 188 ALA A O 1
ATOM 1413 N N . ALA A 1 189 ? 23.703 11.980 -1.865 1.00 84.81 189 ALA A N 1
ATOM 1414 C CA . ALA A 1 189 ? 22.758 12.832 -1.166 1.00 84.81 189 ALA A CA 1
ATOM 1415 C C . ALA A 1 189 ? 22.500 12.216 0.211 1.00 84.81 189 ALA A C 1
ATOM 1417 O O . ALA A 1 189 ? 21.681 11.324 0.325 1.00 84.81 189 ALA A O 1
ATOM 1418 N N . ALA A 1 190 ? 23.217 12.641 1.257 1.00 70.50 190 ALA A N 1
ATOM 1419 C CA . ALA A 1 190 ? 22.983 12.155 2.622 1.00 70.50 190 ALA A CA 1
ATOM 1420 C C . ALA A 1 190 ? 21.630 12.682 3.145 1.00 70.50 190 ALA A C 1
ATOM 1422 O O . ALA A 1 190 ? 21.591 13.809 3.655 1.00 70.50 190 ALA A O 1
ATOM 1423 N N . PRO A 1 191 ? 20.514 11.939 3.026 1.00 79.81 191 PRO A N 1
ATOM 1424 C CA . PRO A 1 191 ? 19.211 12.504 3.313 1.00 79.81 191 PRO A CA 1
ATOM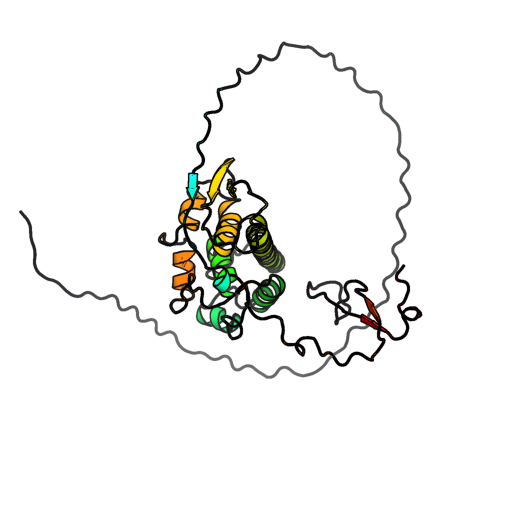 1425 C C . PRO A 1 191 ? 19.010 12.532 4.832 1.00 79.81 191 PRO A C 1
ATOM 1427 O O . PRO A 1 191 ? 19.538 11.693 5.571 1.00 79.81 191 PRO A O 1
A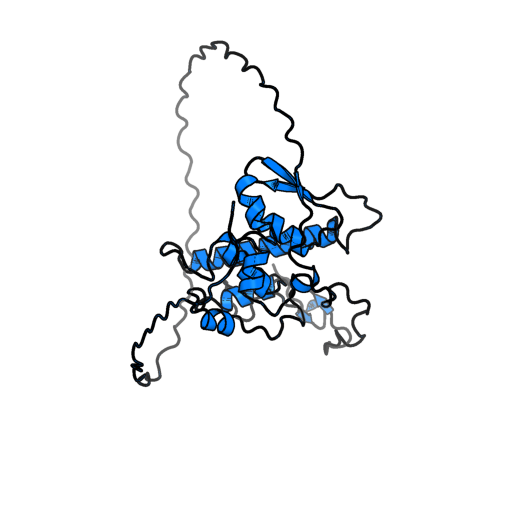TOM 1430 N N . SER A 1 192 ? 18.217 13.482 5.331 1.00 87.38 192 SER A N 1
ATOM 1431 C CA . SER A 1 192 ? 17.673 13.364 6.688 1.00 87.38 192 SER A CA 1
ATOM 1432 C C . SER A 1 192 ? 16.863 12.074 6.791 1.00 87.38 192 SER A C 1
ATOM 1434 O O . SER A 1 192 ? 16.227 11.690 5.816 1.00 87.38 192 SER A O 1
ATOM 1436 N N . ARG A 1 193 ? 16.857 11.410 7.953 1.00 88.62 193 ARG A N 1
ATOM 1437 C CA . ARG A 1 193 ? 16.038 10.200 8.140 1.00 88.62 193 ARG A CA 1
ATOM 1438 C C . ARG A 1 193 ? 14.562 10.502 7.844 1.00 88.62 193 ARG A C 1
ATOM 1440 O O . ARG A 1 193 ? 14.106 11.577 8.246 1.00 88.62 193 ARG A O 1
ATOM 1447 N N . PRO A 1 194 ? 13.834 9.588 7.178 1.00 95.25 194 PRO A N 1
ATOM 1448 C CA . PRO A 1 194 ? 12.418 9.790 6.948 1.00 95.25 194 PRO A CA 1
ATOM 1449 C C . PRO A 1 194 ? 11.666 9.795 8.277 1.00 95.25 194 PRO A C 1
ATOM 1451 O O . PRO A 1 194 ? 11.976 9.033 9.198 1.00 95.25 194 PRO A O 1
ATOM 1454 N N . SER A 1 195 ? 10.650 10.646 8.358 1.00 95.94 195 SER A N 1
ATOM 1455 C CA . SER A 1 195 ? 9.717 10.669 9.476 1.00 95.94 195 SER A CA 1
ATOM 1456 C C . SER A 1 195 ? 8.284 10.724 8.980 1.00 95.94 195 SER A C 1
ATOM 1458 O O . SER A 1 195 ? 8.017 11.338 7.949 1.00 95.94 195 SER A O 1
ATOM 1460 N N . ILE A 1 196 ? 7.371 10.121 9.734 1.00 96.81 196 ILE A N 1
ATOM 1461 C CA . ILE A 1 196 ? 5.931 10.157 9.463 1.00 96.81 196 ILE A CA 1
ATOM 1462 C C . ILE A 1 196 ? 5.275 10.993 10.557 1.00 96.81 196 ILE A C 1
ATOM 1464 O O . ILE A 1 196 ? 5.408 10.673 11.740 1.00 96.81 196 ILE A O 1
ATOM 1468 N N . ALA A 1 197 ? 4.595 12.067 10.162 1.00 96.31 197 ALA A N 1
ATOM 1469 C CA . ALA A 1 197 ? 3.817 12.894 11.074 1.00 96.31 197 ALA A CA 1
ATOM 1470 C C . ALA A 1 197 ? 2.443 12.253 11.303 1.00 96.31 197 ALA A C 1
ATOM 1472 O O . ALA A 1 197 ? 1.719 11.976 10.350 1.00 96.31 197 ALA A O 1
ATOM 1473 N N . LEU A 1 198 ? 2.100 12.015 12.564 1.00 96.81 198 LEU A N 1
ATOM 1474 C CA . LEU A 1 198 ? 0.813 11.464 12.980 1.00 96.81 198 LEU A CA 1
ATOM 1475 C C . LEU A 1 198 ? -0.197 12.575 13.291 1.00 96.81 198 LEU A C 1
ATOM 1477 O O . LEU A 1 198 ? 0.171 13.745 13.440 1.00 96.81 198 LEU A O 1
ATOM 1481 N N . ALA A 1 199 ? -1.473 12.215 13.450 1.00 96.50 199 ALA A N 1
ATOM 1482 C CA . ALA A 1 199 ? -2.554 13.189 13.637 1.00 96.50 199 ALA A CA 1
ATOM 1483 C C . ALA A 1 199 ? -2.441 14.017 14.934 1.00 96.50 199 ALA A C 1
ATOM 1485 O O . ALA A 1 199 ? -2.990 15.114 15.023 1.00 96.50 199 ALA A O 1
ATOM 1486 N N . ASP A 1 200 ? -1.724 13.515 15.942 1.00 94.94 200 ASP A N 1
ATOM 1487 C CA . ASP A 1 200 ? -1.445 14.209 17.206 1.00 94.94 200 ASP A CA 1
ATOM 1488 C C . ASP A 1 200 ? -0.128 15.013 17.191 1.00 94.94 200 ASP A C 1
ATOM 1490 O O . ASP A 1 200 ? 0.280 15.563 18.216 1.00 94.94 200 ASP A O 1
ATOM 1494 N N . GLY A 1 201 ? 0.533 15.110 16.032 1.00 94.56 201 GLY A N 1
ATOM 1495 C CA . GLY A 1 201 ? 1.796 15.826 15.849 1.00 94.56 201 GLY A CA 1
ATOM 1496 C C . GLY A 1 201 ? 3.037 15.048 16.292 1.00 94.56 201 GLY A C 1
ATOM 1497 O O . GLY A 1 201 ? 4.149 15.577 16.199 1.00 94.56 201 GLY A O 1
ATOM 1498 N N . VAL A 1 202 ? 2.887 13.803 16.759 1.00 94.50 202 VAL A N 1
ATOM 1499 C CA . VAL A 1 202 ? 4.024 12.911 17.009 1.00 94.50 202 VAL A CA 1
ATOM 1500 C C . VAL A 1 202 ? 4.683 12.562 15.674 1.00 94.50 202 VAL A C 1
ATOM 1502 O O . VAL A 1 202 ? 4.010 12.201 14.713 1.00 94.50 202 VAL A O 1
ATOM 1505 N N . ASN A 1 203 ? 6.013 12.649 15.616 1.00 95.00 203 ASN A N 1
ATOM 1506 C CA . ASN A 1 203 ? 6.786 12.197 14.462 1.00 95.00 203 ASN A CA 1
ATOM 1507 C C . ASN A 1 203 ? 7.382 10.816 14.746 1.00 95.00 203 ASN A C 1
ATOM 1509 O O . ASN A 1 203 ? 8.242 10.679 15.625 1.00 95.00 203 ASN A O 1
ATOM 1513 N N . LEU A 1 204 ? 6.959 9.813 13.977 1.00 95.31 204 LEU A N 1
ATOM 1514 C CA . LEU A 1 204 ? 7.605 8.505 13.946 1.00 95.31 204 LEU A CA 1
ATOM 1515 C C . LEU A 1 204 ? 8.904 8.625 13.156 1.00 95.31 204 LEU A C 1
ATOM 1517 O O . LEU A 1 204 ? 8.881 8.968 11.976 1.00 95.31 204 LEU A O 1
ATOM 1521 N N . GLN A 1 205 ? 10.037 8.358 13.797 1.00 96.12 205 GLN A N 1
ATOM 1522 C CA . GLN A 1 205 ? 11.334 8.322 13.128 1.00 96.12 205 GLN A CA 1
ATOM 1523 C C . GLN A 1 205 ? 11.578 6.936 12.559 1.00 96.12 205 GLN A C 1
ATOM 1525 O O . GLN A 1 205 ? 11.742 5.970 13.306 1.00 96.12 205 GLN A O 1
ATOM 1530 N N . VAL A 1 206 ? 11.633 6.855 11.236 1.00 95.88 206 VAL A N 1
ATOM 1531 C CA . VAL A 1 206 ? 11.738 5.591 10.514 1.00 95.88 206 VAL A CA 1
ATOM 1532 C C . VAL A 1 206 ? 13.195 5.126 10.509 1.00 95.88 206 VAL A C 1
ATOM 1534 O O . VAL A 1 206 ? 14.126 5.895 10.241 1.00 95.88 206 VAL A O 1
ATOM 1537 N N . ALA A 1 207 ? 13.420 3.854 10.841 1.00 94.88 207 ALA A N 1
ATOM 1538 C CA . ALA A 1 207 ? 14.751 3.263 10.821 1.00 94.88 207 ALA A CA 1
ATOM 1539 C C . ALA A 1 207 ? 15.331 3.246 9.393 1.00 94.88 207 ALA A C 1
ATOM 1541 O O . ALA A 1 207 ? 14.631 2.937 8.434 1.00 94.88 207 ALA A O 1
ATOM 1542 N N . ALA A 1 208 ? 16.636 3.505 9.248 1.00 90.31 208 ALA A N 1
ATOM 1543 C CA . ALA A 1 208 ? 17.305 3.613 7.941 1.00 90.31 208 ALA A CA 1
ATOM 1544 C C . ALA A 1 208 ? 17.299 2.319 7.095 1.00 90.31 208 ALA A C 1
ATOM 1546 O O . ALA A 1 208 ? 17.624 2.367 5.917 1.00 90.31 208 ALA A O 1
ATOM 1547 N N . GLY A 1 209 ? 16.971 1.168 7.692 1.00 91.69 209 GLY A N 1
ATOM 1548 C CA . GLY A 1 209 ? 16.841 -0.119 6.997 1.00 91.69 209 GLY A CA 1
ATOM 1549 C C . GLY A 1 209 ? 15.400 -0.505 6.659 1.00 91.69 209 GLY A C 1
ATOM 1550 O O . GLY A 1 209 ? 15.166 -1.625 6.217 1.00 91.69 209 GLY A O 1
ATOM 1551 N N . THR A 1 210 ? 14.437 0.382 6.907 1.00 96.12 210 THR A N 1
ATOM 1552 C CA . THR A 1 210 ? 13.032 0.130 6.585 1.00 96.12 210 THR A CA 1
ATOM 1553 C C . THR A 1 210 ? 12.877 0.038 5.071 1.00 96.12 210 THR A C 1
ATOM 1555 O O . THR A 1 210 ? 13.314 0.917 4.334 1.00 96.12 210 THR A O 1
ATOM 1558 N N . THR A 1 211 ? 12.244 -1.028 4.598 1.00 97.06 211 THR A N 1
ATOM 1559 C CA . THR A 1 211 ? 11.836 -1.173 3.193 1.00 97.06 211 THR A CA 1
ATOM 1560 C C . THR A 1 211 ? 10.841 -0.071 2.820 1.00 97.06 211 THR A C 1
ATOM 1562 O O . THR A 1 211 ? 9.974 0.263 3.633 1.00 97.06 211 THR A O 1
ATOM 1565 N N . SER A 1 212 ? 10.878 0.425 1.589 1.00 98.00 212 SER A N 1
ATOM 1566 C CA . SER A 1 212 ? 9.897 1.388 1.073 1.00 98.00 212 SER A CA 1
ATOM 1567 C C . SER A 1 212 ? 8.456 0.886 1.170 1.00 98.00 212 SER A C 1
ATOM 1569 O O . SER A 1 212 ? 7.561 1.675 1.460 1.00 98.00 212 SER A O 1
ATOM 1571 N N . GLY A 1 213 ? 8.225 -0.421 1.008 1.00 98.25 213 GLY A N 1
ATOM 1572 C CA . GLY A 1 213 ? 6.902 -1.028 1.193 1.00 98.25 213 GLY A CA 1
ATOM 1573 C C . GLY A 1 213 ? 6.365 -0.861 2.618 1.00 98.25 213 GLY A C 1
ATOM 1574 O O . GLY A 1 213 ? 5.251 -0.377 2.823 1.00 98.25 213 GLY A O 1
ATOM 1575 N N . SER A 1 214 ? 7.184 -1.194 3.619 1.00 98.25 214 SER A N 1
ATOM 1576 C CA . SER A 1 214 ? 6.831 -0.986 5.032 1.00 98.25 214 SER A CA 1
ATOM 1577 C C . SER A 1 214 ? 6.639 0.497 5.375 1.00 98.25 214 SER A C 1
ATOM 1579 O O . SER A 1 214 ? 5.704 0.828 6.101 1.00 98.25 214 SER A O 1
ATOM 1581 N N . TYR A 1 215 ? 7.465 1.398 4.824 1.00 98.19 215 TYR A N 1
ATOM 1582 C CA . TYR A 1 215 ? 7.277 2.844 4.989 1.00 98.19 215 TYR A CA 1
ATOM 1583 C C . TYR A 1 215 ? 5.924 3.314 4.440 1.00 98.19 215 TYR A C 1
ATOM 1585 O O . TYR A 1 215 ? 5.206 4.035 5.128 1.00 98.19 215 TYR A O 1
ATOM 1593 N N . ALA A 1 216 ? 5.552 2.883 3.231 1.00 98.50 216 ALA A N 1
ATOM 1594 C CA . ALA A 1 216 ? 4.295 3.275 2.602 1.00 98.50 216 ALA A CA 1
ATOM 1595 C C . ALA A 1 216 ? 3.074 2.840 3.424 1.00 98.50 216 ALA A C 1
ATOM 1597 O O . ALA A 1 216 ? 2.152 3.629 3.631 1.00 98.50 216 ALA A O 1
ATOM 1598 N N . LEU A 1 217 ? 3.096 1.615 3.960 1.00 98.44 217 LEU A N 1
ATOM 1599 C CA . LEU A 1 217 ? 2.063 1.141 4.884 1.00 98.44 217 LEU A CA 1
ATOM 1600 C C . LEU A 1 217 ? 2.013 1.988 6.156 1.00 98.44 217 LEU A C 1
ATOM 1602 O O . LEU A 1 217 ? 0.927 2.368 6.586 1.00 98.44 217 LEU A O 1
ATOM 1606 N N . ALA A 1 218 ? 3.167 2.325 6.736 1.00 97.94 218 ALA A N 1
ATOM 1607 C CA . ALA A 1 218 ? 3.220 3.176 7.917 1.00 97.94 218 ALA A CA 1
ATOM 1608 C C . ALA A 1 218 ? 2.667 4.581 7.665 1.00 97.94 218 ALA A C 1
ATOM 1610 O O . ALA A 1 218 ? 1.913 5.099 8.488 1.00 97.94 218 ALA A O 1
ATOM 1611 N N . ALA A 1 219 ? 2.984 5.174 6.515 1.00 98.06 219 ALA A N 1
ATOM 1612 C CA . ALA A 1 219 ? 2.468 6.478 6.126 1.00 98.06 219 ALA A CA 1
ATOM 1613 C C . ALA A 1 219 ? 0.940 6.444 5.960 1.00 98.06 219 ALA A C 1
ATOM 1615 O O . ALA A 1 219 ? 0.239 7.268 6.546 1.00 98.06 219 ALA A O 1
ATOM 1616 N N . VAL A 1 220 ? 0.404 5.463 5.229 1.00 98.12 220 VAL A N 1
ATOM 1617 C CA . VAL A 1 220 ? -1.036 5.387 4.928 1.00 98.12 220 VAL A CA 1
ATOM 1618 C C . VAL A 1 220 ? -1.874 4.975 6.138 1.00 98.12 220 VAL A C 1
ATOM 1620 O O . VAL A 1 220 ? -2.949 5.531 6.352 1.00 98.12 220 VAL A O 1
ATOM 1623 N N . LEU A 1 221 ? -1.400 4.028 6.950 1.00 97.44 221 LEU A N 1
ATOM 1624 C CA . LEU A 1 221 ? -2.130 3.568 8.135 1.00 97.44 221 LEU A CA 1
ATOM 1625 C C . LEU A 1 221 ? -1.944 4.501 9.342 1.00 97.44 221 LEU A C 1
ATOM 1627 O O . LEU A 1 221 ? -2.772 4.487 10.248 1.00 97.44 221 LEU A O 1
ATOM 1631 N N . GLY A 1 222 ? -0.864 5.289 9.378 1.00 96.44 222 GLY A N 1
ATOM 1632 C CA . GLY A 1 222 ? -0.497 6.111 10.532 1.00 96.44 222 GLY A CA 1
ATOM 1633 C C . GLY A 1 222 ? -0.938 7.575 10.465 1.00 96.44 222 GLY A C 1
ATOM 1634 O O . GLY A 1 222 ? -1.372 8.106 11.481 1.00 96.44 222 GLY A O 1
ATOM 1635 N N . THR A 1 223 ? -0.848 8.239 9.306 1.00 96.19 223 THR A N 1
ATOM 1636 C CA . THR A 1 223 ? -0.926 9.720 9.212 1.00 96.19 223 THR A CA 1
ATOM 1637 C C . THR A 1 223 ? -2.231 10.315 9.761 1.00 96.19 223 THR A C 1
ATOM 1639 O O . THR A 1 223 ? -2.232 11.407 10.326 1.00 96.19 223 THR A O 1
ATOM 1642 N N . GLU A 1 224 ? -3.346 9.594 9.650 1.00 96.19 224 GLU A N 1
ATOM 1643 C CA . GLU A 1 224 ? -4.664 10.059 10.110 1.00 96.19 224 GLU A CA 1
ATOM 1644 C C . GLU A 1 224 ? -4.999 9.658 11.552 1.00 96.19 224 GLU A C 1
ATOM 1646 O O . GLU A 1 224 ? -6.062 10.008 12.067 1.00 96.19 224 GLU A O 1
ATOM 1651 N N . LEU A 1 225 ? -4.100 8.937 12.222 1.00 96.88 225 LEU A N 1
ATOM 1652 C CA . LEU A 1 225 ? -4.322 8.407 13.558 1.00 96.88 225 LEU A CA 1
ATOM 1653 C C . LEU A 1 225 ? -3.348 9.023 14.568 1.00 96.88 225 LEU A C 1
ATOM 1655 O O . LEU A 1 225 ? -2.202 9.318 14.232 1.00 96.88 225 LEU A O 1
ATOM 1659 N N . PRO A 1 226 ? -3.768 9.219 15.831 1.00 96.75 226 PRO A N 1
ATOM 1660 C CA . PRO A 1 226 ? -2.832 9.531 16.905 1.00 96.75 226 PRO A CA 1
ATOM 1661 C C . PRO A 1 226 ? -1.917 8.327 17.176 1.00 96.75 226 PRO A C 1
ATOM 1663 O O . PRO A 1 226 ? -2.304 7.181 16.925 1.00 96.75 226 PRO A O 1
ATOM 1666 N N . ALA A 1 227 ? -0.742 8.558 17.769 1.00 95.00 227 ALA A N 1
ATOM 1667 C CA . ALA A 1 227 ? 0.278 7.528 18.006 1.00 95.00 227 ALA A CA 1
ATOM 1668 C C . ALA A 1 227 ? -0.270 6.269 18.689 1.00 95.00 227 ALA A C 1
ATOM 1670 O O . ALA A 1 227 ? -0.000 5.151 18.253 1.00 95.00 227 ALA A O 1
ATOM 1671 N N . ILE A 1 228 ? -1.126 6.451 19.697 1.00 95.38 228 ILE A N 1
ATOM 1672 C CA . ILE A 1 228 ? -1.714 5.345 20.462 1.00 95.38 228 ILE A CA 1
ATOM 1673 C C . ILE A 1 228 ? -2.634 4.429 19.638 1.00 95.38 228 ILE A C 1
ATOM 1675 O O . ILE A 1 228 ? -2.864 3.286 20.024 1.00 95.38 228 ILE A O 1
ATOM 1679 N N . GLN A 1 229 ? -3.176 4.922 18.522 1.00 96.62 229 GLN A N 1
ATOM 1680 C CA . GLN A 1 229 ? -3.994 4.135 17.594 1.00 96.62 229 GLN A CA 1
ATOM 1681 C C . GLN A 1 229 ? -3.176 3.630 16.402 1.00 96.62 229 GLN A C 1
ATOM 1683 O O . GLN A 1 229 ? -3.435 2.529 15.930 1.00 96.62 229 GLN A O 1
ATOM 1688 N N . ALA A 1 230 ? -2.179 4.391 15.943 1.00 96.44 230 ALA A N 1
ATOM 1689 C CA . ALA A 1 230 ? -1.312 3.990 14.839 1.00 96.44 230 ALA A CA 1
ATOM 1690 C C . ALA A 1 230 ? -0.416 2.794 15.211 1.00 96.44 230 ALA A C 1
ATOM 1692 O O . ALA A 1 230 ? -0.360 1.818 14.469 1.00 96.44 230 ALA A O 1
ATOM 1693 N N . GLU A 1 231 ? 0.246 2.823 16.375 1.00 94.62 231 GLU A N 1
ATOM 1694 C CA . GLU A 1 231 ? 1.186 1.773 16.807 1.00 94.62 231 GLU A CA 1
ATOM 1695 C C . GLU A 1 231 ? 0.660 0.329 16.674 1.00 94.62 231 GLU A C 1
ATOM 1697 O O . GLU A 1 231 ? 1.359 -0.489 16.067 1.00 94.62 231 GLU A O 1
ATOM 1702 N N . PRO A 1 232 ? -0.543 -0.030 17.172 1.00 95.88 232 PRO A N 1
ATOM 1703 C CA . PRO A 1 232 ? -1.050 -1.393 17.024 1.00 95.88 232 PRO A CA 1
ATOM 1704 C C . PRO A 1 232 ? -1.327 -1.779 15.564 1.00 95.88 232 PRO A C 1
ATOM 1706 O O . PRO A 1 232 ? -1.174 -2.948 15.217 1.00 95.88 232 PRO A O 1
ATOM 1709 N N . LEU A 1 233 ? -1.688 -0.829 14.692 1.00 96.44 233 LEU A N 1
ATOM 1710 C CA . LEU A 1 233 ? -1.914 -1.111 13.269 1.00 96.44 233 LEU A CA 1
ATOM 1711 C C . LEU A 1 233 ? -0.604 -1.358 12.510 1.00 96.44 233 LEU A C 1
ATOM 1713 O O . LEU A 1 233 ? -0.573 -2.157 11.573 1.00 96.44 233 LEU A O 1
ATOM 1717 N N . LEU A 1 234 ? 0.477 -0.706 12.951 1.00 95.44 234 LEU A N 1
ATOM 1718 C CA . LEU A 1 234 ? 1.827 -0.804 12.387 1.00 95.44 234 LEU A CA 1
ATOM 1719 C C . LEU A 1 234 ? 2.675 -1.929 12.997 1.00 95.44 234 LEU A C 1
ATOM 1721 O O . LEU A 1 234 ? 3.869 -2.029 12.715 1.00 95.44 234 LEU A O 1
ATOM 1725 N N . SER A 1 235 ? 2.081 -2.758 13.852 1.00 93.19 235 SER A N 1
ATOM 1726 C CA . SER A 1 235 ? 2.737 -3.901 14.478 1.00 93.19 235 SER A CA 1
ATOM 1727 C C . SER A 1 235 ? 2.487 -5.175 13.671 1.00 93.19 235 SER A C 1
ATOM 1729 O O . SER A 1 235 ? 1.351 -5.474 13.298 1.00 93.19 235 SER A O 1
ATOM 1731 N N . ALA A 1 236 ? 3.539 -5.966 13.448 1.00 91.50 236 ALA A N 1
ATOM 1732 C CA . ALA A 1 236 ? 3.414 -7.272 12.799 1.00 91.50 236 ALA A CA 1
ATOM 1733 C C . ALA A 1 236 ? 2.651 -8.299 13.665 1.00 91.50 236 ALA A C 1
ATOM 1735 O O . ALA A 1 236 ? 1.974 -9.176 13.136 1.00 91.50 236 ALA A O 1
ATOM 1736 N N . GLU A 1 237 ? 2.726 -8.156 14.992 1.00 93.69 237 GLU A N 1
ATOM 1737 C CA . GLU A 1 237 ? 2.261 -9.151 15.971 1.00 93.69 237 GLU A CA 1
ATOM 1738 C C . GLU A 1 237 ? 0.880 -8.832 16.566 1.00 93.69 237 GLU A C 1
ATOM 1740 O O . GLU A 1 237 ? 0.244 -9.681 17.194 1.00 93.69 237 GLU A O 1
ATOM 1745 N N . THR A 1 238 ? 0.410 -7.590 16.424 1.00 96.50 238 THR A N 1
ATOM 1746 C CA . THR A 1 238 ? -0.838 -7.159 17.062 1.00 96.50 238 THR A CA 1
ATOM 1747 C C . THR A 1 238 ? -2.046 -7.659 16.279 1.00 96.50 238 THR A C 1
ATOM 1749 O O . THR A 1 238 ? -2.144 -7.477 15.066 1.00 96.50 238 THR A O 1
ATOM 1752 N N . GLN A 1 239 ? -3.014 -8.260 16.977 1.00 96.12 239 GLN A N 1
ATOM 1753 C CA . GLN A 1 239 ? -4.275 -8.674 16.366 1.00 96.12 239 GLN A CA 1
ATOM 1754 C C . GLN A 1 239 ? -5.001 -7.460 15.765 1.00 96.12 239 GLN A C 1
ATOM 1756 O O . GLN A 1 239 ? -5.266 -6.486 16.464 1.00 96.12 239 GLN A O 1
ATOM 1761 N N . GLY A 1 240 ? -5.343 -7.543 14.478 1.00 95.06 240 GLY A N 1
ATOM 1762 C CA . GLY A 1 240 ? -5.942 -6.434 13.726 1.00 95.06 240 GLY A CA 1
ATOM 1763 C C . GLY A 1 240 ? -4.925 -5.472 13.102 1.00 95.06 240 GLY A C 1
ATOM 1764 O O . GLY A 1 240 ? -5.315 -4.655 12.275 1.00 95.06 240 GLY A O 1
ATOM 1765 N N . GLY A 1 241 ? -3.636 -5.591 13.436 1.00 97.06 241 GLY A N 1
ATOM 1766 C CA . GLY A 1 241 ? -2.561 -4.908 12.720 1.00 97.06 241 GLY A CA 1
ATOM 1767 C C . GLY A 1 241 ? -2.284 -5.531 11.355 1.00 97.06 241 GLY A C 1
ATOM 1768 O O . GLY A 1 241 ? -2.737 -6.642 11.056 1.00 97.06 241 GLY A O 1
ATOM 1769 N N . PHE A 1 242 ? -1.523 -4.817 10.521 1.00 97.88 242 PHE A N 1
ATOM 1770 C CA . PHE A 1 242 ? -1.275 -5.227 9.137 1.00 97.88 242 PHE A CA 1
ATOM 1771 C C . PHE A 1 242 ? -0.696 -6.639 9.022 1.00 97.88 242 PHE A C 1
ATOM 1773 O O . PHE A 1 242 ? -1.219 -7.435 8.247 1.00 97.88 242 PHE A O 1
ATOM 1780 N N . GLY A 1 243 ? 0.326 -6.984 9.816 1.00 97.19 243 GLY A N 1
ATOM 1781 C CA . GLY A 1 243 ? 0.956 -8.308 9.745 1.00 97.19 243 GLY A CA 1
ATOM 1782 C C . GLY A 1 243 ? -0.026 -9.445 10.042 1.00 97.19 243 GLY A C 1
ATOM 1783 O O . GLY A 1 243 ? -0.115 -10.408 9.280 1.00 97.19 243 GLY A O 1
ATOM 1784 N N . ALA A 1 244 ? -0.842 -9.293 11.089 1.00 97.38 244 ALA A N 1
ATOM 1785 C CA . ALA A 1 244 ? -1.857 -10.277 11.460 1.00 97.38 244 ALA A CA 1
ATOM 1786 C C . ALA A 1 244 ? -2.977 -10.399 10.410 1.00 97.38 244 ALA A C 1
ATOM 1788 O O . ALA A 1 244 ? -3.427 -11.508 10.114 1.00 97.38 244 ALA A O 1
ATOM 1789 N N . VAL A 1 245 ? -3.428 -9.278 9.834 1.00 98.31 245 VAL A N 1
ATOM 1790 C CA . VAL A 1 245 ? -4.439 -9.277 8.762 1.00 98.31 245 VAL A CA 1
ATOM 1791 C C . VAL A 1 245 ? -3.885 -9.924 7.494 1.00 98.31 245 VAL A C 1
ATOM 1793 O O . VAL A 1 245 ? -4.534 -10.806 6.931 1.00 98.31 245 VAL A O 1
ATOM 1796 N N . PHE A 1 246 ? -2.674 -9.554 7.076 1.00 98.38 246 PHE A N 1
ATOM 1797 C CA . PHE A 1 246 ? -2.035 -10.108 5.886 1.00 98.38 246 PHE A CA 1
ATOM 1798 C C . PHE A 1 246 ? -1.825 -11.621 6.019 1.00 98.38 246 PHE A C 1
ATOM 1800 O O . PHE A 1 246 ? -2.239 -12.369 5.138 1.00 98.38 246 PHE A O 1
ATOM 1807 N N . ALA A 1 247 ? -1.285 -12.089 7.150 1.00 97.88 247 ALA A N 1
ATOM 1808 C CA . ALA A 1 247 ? -1.098 -13.516 7.416 1.00 97.88 247 ALA A CA 1
ATOM 1809 C C . ALA A 1 247 ? -2.428 -14.295 7.469 1.00 97.88 247 ALA A C 1
ATOM 1811 O O . ALA A 1 247 ? -2.494 -15.451 7.061 1.00 97.88 247 ALA A O 1
ATOM 1812 N N . SER A 1 248 ? -3.506 -13.664 7.945 1.00 97.94 248 SER A N 1
ATOM 1813 C CA . SER A 1 248 ? -4.853 -14.252 7.950 1.00 97.94 248 SER A CA 1
ATOM 1814 C C . SER A 1 248 ? -5.448 -14.371 6.542 1.00 97.94 248 SER A C 1
ATOM 1816 O O . SER A 1 248 ? -6.157 -15.332 6.236 1.00 97.94 248 SER A O 1
ATOM 1818 N N . PHE A 1 249 ? -5.181 -13.397 5.670 1.00 98.31 249 PHE A N 1
ATOM 1819 C CA . PHE A 1 249 ? -5.683 -13.395 4.296 1.00 98.31 249 PHE A CA 1
ATOM 1820 C C . PHE A 1 249 ? -4.862 -14.302 3.377 1.00 98.31 249 PHE A C 1
ATOM 1822 O O . PHE A 1 249 ? -5.434 -14.974 2.519 1.00 98.31 249 PHE A O 1
ATOM 1829 N N . PHE A 1 250 ? -3.544 -14.342 3.568 1.00 98.00 250 PHE A N 1
ATOM 1830 C CA . PHE A 1 250 ? -2.590 -14.982 2.664 1.00 98.00 250 PHE A CA 1
ATOM 1831 C C . PHE A 1 250 ? -1.591 -15.848 3.451 1.00 98.00 250 PHE A C 1
ATOM 1833 O O . PHE A 1 250 ? -0.400 -15.547 3.467 1.00 98.00 250 PHE A O 1
ATOM 1840 N N . PRO A 1 251 ? -2.045 -16.933 4.107 1.00 97.69 251 PRO A N 1
ATOM 1841 C CA . PRO A 1 251 ? -1.213 -17.713 5.032 1.00 97.69 251 PRO A CA 1
ATOM 1842 C C . PRO A 1 251 ? 0.000 -18.387 4.377 1.00 97.69 251 PRO A C 1
ATOM 1844 O O . PRO A 1 251 ? 0.969 -18.702 5.063 1.00 97.69 251 PRO A O 1
ATOM 1847 N N . ASP A 1 252 ? -0.047 -18.601 3.061 1.00 97.31 252 ASP A N 1
ATOM 1848 C CA . ASP A 1 252 ? 1.026 -19.232 2.288 1.00 97.31 252 ASP A CA 1
ATOM 1849 C C . ASP A 1 252 ? 2.009 -18.213 1.678 1.00 97.31 252 ASP A C 1
ATOM 1851 O O . ASP A 1 252 ? 2.904 -18.593 0.923 1.00 97.31 252 ASP A O 1
ATOM 1855 N N . VAL A 1 253 ? 1.839 -16.918 1.967 1.00 97.25 253 VAL A N 1
ATOM 1856 C CA . VAL A 1 253 ? 2.676 -15.834 1.439 1.00 97.25 253 VAL A CA 1
ATOM 1857 C C . VAL A 1 253 ? 3.467 -15.210 2.581 1.00 97.25 253 VAL A C 1
ATOM 1859 O O . VAL A 1 253 ? 2.890 -14.662 3.517 1.00 97.25 253 VAL A O 1
ATOM 1862 N N . ASP A 1 254 ? 4.793 -15.246 2.479 1.00 97.56 254 ASP A N 1
ATOM 1863 C CA . ASP A 1 254 ? 5.667 -14.478 3.364 1.00 97.56 254 ASP A CA 1
ATOM 1864 C C . ASP A 1 254 ? 5.714 -13.013 2.883 1.00 97.56 254 ASP A C 1
ATOM 1866 O O . ASP A 1 254 ? 6.252 -12.750 1.802 1.00 97.56 254 ASP A O 1
ATOM 1870 N N . PRO A 1 255 ? 5.167 -12.039 3.642 1.00 97.44 255 PRO A N 1
ATOM 1871 C CA . PRO A 1 255 ? 5.186 -10.636 3.237 1.00 97.44 255 PRO A CA 1
ATOM 1872 C C . PRO A 1 255 ? 6.604 -10.052 3.196 1.00 97.44 255 PRO A C 1
ATOM 1874 O O . PRO A 1 255 ? 6.812 -9.014 2.572 1.00 97.44 255 PRO A O 1
ATOM 1877 N N . LEU A 1 256 ? 7.586 -10.696 3.831 1.00 97.62 256 LEU A N 1
ATOM 1878 C CA . LEU A 1 256 ? 8.982 -10.267 3.844 1.00 97.62 256 LEU A CA 1
ATOM 1879 C C . LEU A 1 256 ? 9.842 -10.997 2.805 1.00 97.62 256 LEU A C 1
ATOM 1881 O O . LEU A 1 256 ? 11.047 -10.752 2.747 1.00 97.62 256 LEU A O 1
ATOM 1885 N N . ASP A 1 257 ? 9.249 -11.841 1.954 1.00 96.81 257 ASP A N 1
ATOM 1886 C CA . ASP A 1 257 ? 9.986 -12.531 0.899 1.00 96.81 257 ASP A CA 1
ATOM 1887 C C . ASP A 1 257 ? 10.608 -11.525 -0.084 1.00 96.81 257 ASP A C 1
ATOM 1889 O O . ASP A 1 257 ? 9.927 -10.703 -0.700 1.00 96.81 257 ASP A O 1
ATOM 1893 N N . VAL A 1 258 ? 11.928 -11.599 -0.237 1.00 94.00 258 VAL A N 1
ATOM 1894 C CA . VAL A 1 258 ? 12.731 -10.736 -1.115 1.00 94.00 258 VAL A CA 1
ATOM 1895 C C . VAL A 1 258 ? 13.010 -11.371 -2.480 1.00 94.00 258 VAL A C 1
ATOM 1897 O O . VAL A 1 258 ? 13.813 -10.845 -3.245 1.00 94.00 258 VAL A O 1
ATOM 1900 N N . SER A 1 259 ? 12.378 -12.505 -2.797 1.00 92.12 259 SER A N 1
ATOM 1901 C CA . SER A 1 259 ? 12.558 -13.202 -4.074 1.00 92.12 259 SER A CA 1
ATOM 1902 C C . SER A 1 259 ? 12.066 -12.396 -5.281 1.00 92.12 259 SER A C 1
ATOM 1904 O O . SER A 1 259 ? 12.587 -12.577 -6.383 1.00 92.12 259 SER A O 1
ATOM 1906 N N . ASN A 1 260 ? 11.100 -11.487 -5.086 1.00 90.56 260 ASN A N 1
ATOM 1907 C CA . ASN A 1 260 ? 10.652 -10.573 -6.131 1.00 90.56 260 ASN A CA 1
ATOM 1908 C C . ASN A 1 260 ? 11.599 -9.367 -6.224 1.00 90.56 260 ASN A C 1
ATOM 1910 O O . ASN A 1 260 ? 11.519 -8.428 -5.430 1.00 90.56 260 ASN A O 1
ATOM 1914 N N . ASP A 1 261 ? 12.512 -9.414 -7.189 1.00 86.69 261 ASP A N 1
ATOM 1915 C CA . ASP A 1 261 ? 13.507 -8.368 -7.400 1.00 86.69 261 ASP A CA 1
ATOM 1916 C C . ASP A 1 261 ? 12.900 -7.150 -8.111 1.00 86.69 261 ASP A C 1
ATOM 1918 O O . ASP A 1 261 ? 12.529 -7.205 -9.285 1.00 86.69 261 ASP A O 1
ATOM 1922 N N . ILE A 1 262 ? 12.831 -6.025 -7.398 1.00 90.62 262 ILE A N 1
ATOM 1923 C CA . ILE A 1 262 ? 12.374 -4.745 -7.955 1.00 90.62 262 ILE A CA 1
ATOM 1924 C C . ILE A 1 262 ? 13.490 -3.966 -8.658 1.00 90.62 262 ILE A C 1
ATOM 1926 O O . ILE A 1 262 ? 13.237 -2.911 -9.239 1.00 90.62 262 ILE A O 1
ATOM 1930 N N . ASN A 1 263 ? 14.730 -4.442 -8.582 1.00 86.50 263 ASN A N 1
ATOM 1931 C CA . ASN A 1 263 ? 15.915 -3.835 -9.169 1.00 86.50 263 ASN A CA 1
ATOM 1932 C C . ASN A 1 263 ? 16.635 -4.865 -10.052 1.00 86.50 263 ASN A C 1
ATOM 1934 O O . ASN A 1 263 ? 17.797 -5.181 -9.780 1.00 86.50 263 ASN A O 1
ATOM 1938 N N . PRO A 1 264 ? 15.974 -5.377 -11.111 1.00 78.50 264 PRO A N 1
ATOM 1939 C CA . PRO A 1 264 ? 16.552 -6.424 -11.934 1.00 78.50 264 PRO A CA 1
ATOM 1940 C C . PRO A 1 264 ? 17.940 -5.988 -12.440 1.00 78.50 264 PRO A C 1
ATOM 1942 O O . PRO A 1 264 ? 18.071 -4.904 -13.013 1.00 78.50 264 PRO A O 1
ATOM 1945 N N . PRO A 1 265 ? 18.991 -6.808 -12.251 1.00 73.06 265 PRO A N 1
ATOM 1946 C CA . PRO A 1 265 ? 20.368 -6.440 -12.592 1.00 73.06 265 PRO A CA 1
ATOM 1947 C C . PRO A 1 265 ? 20.615 -6.395 -14.105 1.00 73.06 265 PRO A C 1
ATOM 1949 O O . PRO A 1 265 ? 21.654 -5.910 -14.555 1.00 73.06 265 PRO A O 1
ATOM 1952 N N . ALA A 1 266 ? 19.692 -6.948 -14.891 1.00 73.50 266 ALA A N 1
ATOM 1953 C CA . ALA A 1 266 ? 19.792 -7.004 -16.334 1.00 73.50 266 ALA A CA 1
ATOM 1954 C C . ALA A 1 266 ? 19.212 -5.734 -16.958 1.00 73.50 266 ALA A C 1
ATOM 1956 O O . ALA A 1 266 ? 18.112 -5.298 -16.616 1.00 73.50 266 ALA A O 1
ATOM 1957 N N . LEU A 1 267 ? 19.935 -5.189 -17.938 1.00 70.62 267 LEU A N 1
ATOM 1958 C CA . LEU A 1 267 ? 19.314 -4.307 -18.916 1.00 70.62 267 LEU A CA 1
ATOM 1959 C C . LEU A 1 267 ? 18.108 -5.042 -19.527 1.00 70.62 267 LEU A C 1
ATOM 1961 O O . LEU A 1 267 ? 18.187 -6.264 -19.715 1.00 70.62 267 LEU A O 1
ATOM 1965 N N . PRO A 1 268 ? 17.012 -4.328 -19.845 1.00 71.62 268 PRO A N 1
ATOM 1966 C CA . PRO A 1 268 ? 15.992 -4.854 -20.740 1.00 71.62 268 PRO A CA 1
ATOM 1967 C C . PRO A 1 268 ? 16.662 -5.561 -21.921 1.00 71.62 268 PRO A C 1
ATOM 1969 O O . PRO A 1 268 ? 17.637 -5.013 -22.448 1.00 71.62 268 PRO A O 1
ATOM 1972 N N . PRO A 1 269 ? 16.214 -6.762 -22.326 1.00 74.56 269 PRO A N 1
ATOM 1973 C CA . PRO A 1 269 ? 16.796 -7.394 -23.497 1.00 74.56 269 PRO A CA 1
ATOM 1974 C C . PRO A 1 269 ? 16.637 -6.461 -24.707 1.00 74.56 269 PRO A C 1
ATOM 1976 O O . PRO A 1 269 ? 15.681 -5.684 -24.775 1.00 74.56 269 PRO A O 1
ATOM 1979 N N . ASP A 1 270 ? 17.581 -6.524 -25.653 1.00 75.06 270 ASP A N 1
ATOM 1980 C CA . ASP A 1 270 ? 17.632 -5.631 -26.827 1.00 75.06 270 ASP A CA 1
ATOM 1981 C C . ASP A 1 270 ? 16.352 -5.695 -27.694 1.00 75.06 270 ASP A C 1
ATOM 1983 O O . ASP A 1 270 ? 16.143 -4.874 -28.590 1.00 75.06 270 ASP A O 1
ATOM 1987 N N . ASP A 1 271 ? 15.486 -6.680 -27.448 1.00 71.56 271 ASP A N 1
ATOM 1988 C CA . ASP A 1 271 ? 14.199 -6.892 -28.096 1.00 71.56 271 ASP A CA 1
ATOM 1989 C C . ASP A 1 271 ? 12.964 -6.503 -27.260 1.00 71.56 271 ASP A C 1
ATOM 1991 O O . ASP A 1 271 ? 11.863 -6.509 -27.809 1.00 71.56 271 ASP A O 1
ATOM 1995 N N . LEU A 1 272 ? 13.103 -6.073 -25.994 1.00 69.81 272 LEU A N 1
ATOM 1996 C CA . LEU A 1 272 ? 11.951 -5.736 -25.132 1.00 69.81 272 LEU A CA 1
ATOM 1997 C C . LEU A 1 272 ? 11.089 -4.600 -25.706 1.00 69.81 272 LEU A C 1
ATOM 1999 O O . LEU A 1 272 ? 9.883 -4.551 -25.480 1.00 69.81 272 LEU A O 1
ATOM 2003 N N . PHE A 1 273 ? 11.706 -3.701 -26.475 1.00 65.25 273 PHE A N 1
ATOM 2004 C CA . PHE A 1 273 ? 11.039 -2.596 -27.164 1.00 65.25 273 PHE A CA 1
ATOM 2005 C C . PHE A 1 273 ? 11.103 -2.719 -28.692 1.00 65.25 273 PHE A C 1
ATOM 2007 O O . PHE A 1 273 ? 11.011 -1.711 -29.394 1.00 65.25 273 PHE A O 1
ATOM 2014 N N . GLN A 1 274 ? 11.228 -3.936 -29.236 1.00 63.38 274 GLN A N 1
ATOM 2015 C CA . GLN A 1 274 ? 11.037 -4.180 -30.670 1.00 63.38 274 GLN A CA 1
ATOM 2016 C C . GLN A 1 274 ? 9.549 -4.160 -31.022 1.00 63.38 274 GLN A C 1
ATOM 2018 O O . GLN A 1 274 ? 8.945 -5.148 -31.436 1.00 63.38 274 GLN A O 1
ATOM 2023 N N . PHE A 1 275 ? 8.937 -2.994 -30.874 1.00 63.25 275 PHE A N 1
ATOM 2024 C CA . PHE A 1 275 ? 7.711 -2.715 -31.593 1.00 63.25 275 PHE A CA 1
ATOM 2025 C C . PHE A 1 275 ? 8.038 -2.629 -33.093 1.00 63.25 275 PHE A C 1
ATOM 2027 O O . PHE A 1 275 ? 9.121 -2.159 -33.459 1.00 63.25 275 PHE A O 1
ATOM 2034 N N . PRO A 1 276 ? 7.128 -3.046 -33.987 1.00 65.00 276 PRO A N 1
ATOM 2035 C CA . PRO A 1 276 ? 7.296 -2.904 -35.428 1.00 65.00 276 PRO A CA 1
ATOM 2036 C C . PRO A 1 276 ? 7.124 -1.433 -35.836 1.00 65.00 276 PRO A C 1
ATOM 2038 O O . PRO A 1 276 ? 6.172 -1.071 -36.525 1.00 65.00 276 PRO A O 1
ATOM 2041 N N . PHE A 1 277 ? 8.014 -0.557 -35.378 1.00 66.25 277 PHE A N 1
ATOM 2042 C CA . PHE A 1 277 ? 8.027 0.824 -35.822 1.00 66.25 277 PHE A CA 1
ATOM 2043 C C . PHE A 1 277 ? 8.594 0.881 -37.238 1.00 66.25 277 PHE A C 1
ATOM 2045 O O . PHE A 1 277 ? 9.619 0.249 -37.517 1.00 66.25 277 PHE A O 1
ATOM 2052 N N . PRO A 1 278 ? 7.958 1.636 -38.147 1.00 64.56 278 PRO A N 1
ATOM 2053 C CA . PRO A 1 278 ? 8.612 2.022 -39.381 1.00 64.56 278 PRO A CA 1
ATOM 2054 C C . PRO A 1 278 ? 9.959 2.662 -39.037 1.00 64.56 278 PRO A C 1
ATOM 2056 O O . PRO A 1 278 ? 10.040 3.509 -38.144 1.00 64.56 278 PRO A O 1
ATOM 2059 N N . LEU A 1 279 ? 11.018 2.254 -39.736 1.00 67.31 279 LEU A N 1
ATOM 2060 C CA . LEU A 1 279 ? 12.280 2.985 -39.684 1.00 67.31 279 LEU A CA 1
ATOM 2061 C C . LEU A 1 279 ? 11.991 4.457 -40.023 1.00 67.31 279 LEU A C 1
ATOM 2063 O O . LEU A 1 279 ? 11.166 4.735 -40.894 1.00 67.31 279 LEU A O 1
ATOM 2067 N N . ASP A 1 280 ? 12.623 5.372 -39.290 1.00 70.56 280 ASP A N 1
ATOM 2068 C CA . ASP A 1 280 ? 12.433 6.829 -39.389 1.00 70.56 280 ASP A CA 1
ATOM 2069 C C . ASP A 1 280 ? 11.080 7.374 -38.879 1.00 70.56 280 ASP A C 1
ATOM 2071 O O . ASP A 1 280 ? 10.794 8.566 -39.031 1.00 70.56 280 ASP A O 1
ATOM 2075 N N . ALA A 1 281 ? 10.256 6.550 -38.220 1.00 69.31 281 ALA A N 1
ATOM 2076 C CA . ALA A 1 281 ? 9.084 7.044 -37.505 1.00 69.31 281 ALA A CA 1
ATOM 2077 C C . ALA A 1 281 ? 9.485 7.967 -36.353 1.00 69.31 281 ALA A C 1
ATOM 2079 O O . ALA A 1 281 ? 10.364 7.661 -35.544 1.00 69.31 281 ALA A O 1
ATOM 2080 N N . SER A 1 282 ? 8.790 9.097 -36.260 1.00 70.88 282 SER A N 1
ATOM 2081 C CA . SER A 1 282 ? 8.858 9.947 -35.081 1.00 70.88 282 SER A CA 1
ATOM 2082 C C . SER A 1 282 ? 7.752 9.544 -34.117 1.00 70.88 282 SER A C 1
ATOM 2084 O O . SER A 1 282 ? 6.624 9.261 -34.527 1.00 70.88 282 SER A O 1
ATOM 2086 N N . TRP A 1 283 ? 8.070 9.539 -32.830 1.00 70.56 283 TRP A N 1
ATOM 2087 C CA . TRP A 1 283 ? 7.105 9.305 -31.766 1.00 70.56 283 TRP A CA 1
ATOM 2088 C C . TRP A 1 283 ? 6.991 10.554 -30.903 1.00 70.56 283 TRP A C 1
ATOM 2090 O O . TRP A 1 283 ? 7.954 11.307 -30.734 1.00 70.56 283 TRP A O 1
ATOM 2100 N N . ARG A 1 284 ? 5.799 10.782 -30.358 1.00 66.00 284 ARG A N 1
ATOM 2101 C CA . ARG A 1 284 ? 5.587 11.799 -29.330 1.00 66.00 284 ARG A CA 1
ATOM 2102 C C . ARG A 1 284 ? 4.552 11.316 -28.329 1.00 66.00 284 ARG A C 1
ATOM 2104 O O . ARG A 1 284 ? 3.693 10.495 -28.641 1.00 66.00 284 ARG A O 1
ATOM 2111 N N . PHE A 1 285 ? 4.604 11.892 -27.139 1.00 64.19 285 PHE A N 1
ATOM 2112 C CA . PHE A 1 285 ? 3.505 11.802 -26.194 1.00 64.19 285 PHE A CA 1
ATOM 2113 C C . PHE A 1 285 ? 2.497 12.907 -26.542 1.00 64.19 285 PHE A C 1
ATOM 2115 O O . PHE A 1 285 ? 2.757 14.076 -26.261 1.00 64.19 285 PHE A O 1
ATOM 2122 N N . SER A 1 286 ? 1.381 12.581 -27.208 1.00 60.19 286 SER A N 1
ATOM 2123 C CA . SER A 1 286 ? 0.368 13.587 -27.604 1.00 60.19 286 SER A CA 1
ATOM 2124 C C . SER A 1 286 ? -0.636 13.913 -26.495 1.00 60.19 286 SER A C 1
ATOM 2126 O O . SER A 1 286 ? -1.657 14.546 -26.751 1.00 60.19 286 SER A O 1
ATOM 2128 N N . GLY A 1 287 ? -0.363 13.479 -25.267 1.00 58.06 287 GLY A N 1
ATOM 2129 C CA . GLY A 1 287 ? -1.322 13.526 -24.180 1.00 58.06 287 GLY A CA 1
ATOM 2130 C C . GLY A 1 287 ? -2.097 12.222 -24.073 1.00 58.06 287 GLY A C 1
ATOM 2131 O O . GLY A 1 287 ? -1.643 11.158 -24.487 1.00 58.06 287 GLY A O 1
ATOM 2132 N N . VAL A 1 288 ? -3.238 12.311 -23.409 1.00 57.88 288 VAL A N 1
ATOM 2133 C CA . VAL A 1 288 ? -3.866 11.170 -22.770 1.00 57.88 288 VAL A CA 1
ATOM 2134 C C . VAL A 1 288 ? -5.235 10.933 -23.397 1.00 57.88 288 VAL A C 1
ATOM 2136 O O . VAL A 1 288 ? -6.131 11.761 -23.240 1.00 57.88 288 VAL A O 1
ATOM 2139 N N . HIS A 1 289 ? -5.409 9.824 -24.113 1.00 58.59 289 HIS A N 1
ATOM 2140 C CA . HIS A 1 289 ? -6.673 9.484 -24.768 1.00 58.59 289 HIS A CA 1
ATOM 2141 C C . HIS A 1 289 ? -7.201 8.146 -24.242 1.00 58.59 289 HIS A C 1
ATOM 2143 O O . HIS A 1 289 ? -6.440 7.190 -24.106 1.00 58.59 289 HIS A O 1
ATOM 2149 N N . SER A 1 290 ? -8.500 8.073 -23.931 1.00 55.81 290 SER A N 1
ATOM 2150 C CA . SER A 1 290 ? -9.147 6.807 -23.580 1.00 55.81 290 SER A CA 1
ATOM 2151 C C . SER A 1 290 ? -9.484 6.046 -24.864 1.00 55.81 290 SER A C 1
ATOM 2153 O O . SER A 1 290 ? -10.097 6.596 -25.780 1.00 55.81 290 SER A O 1
ATOM 2155 N N . TRP A 1 291 ? -9.115 4.764 -24.939 1.00 43.62 291 TRP A N 1
ATOM 2156 C CA . TRP A 1 291 ? -9.472 3.882 -26.065 1.00 43.62 291 TRP A CA 1
ATOM 2157 C C . TRP A 1 291 ? -10.992 3.851 -26.329 1.00 43.62 291 TRP A C 1
ATOM 2159 O O . TRP A 1 291 ? -11.429 3.659 -27.461 1.00 43.62 291 TRP A O 1
ATOM 2169 N N . ALA A 1 292 ? -11.803 4.084 -25.292 1.00 48.44 292 ALA A N 1
ATOM 2170 C CA . ALA A 1 292 ? -13.260 4.068 -25.365 1.00 48.44 292 ALA A CA 1
ATOM 2171 C C . ALA A 1 292 ? -13.913 5.438 -25.651 1.00 48.44 292 ALA A C 1
ATOM 2173 O O . ALA A 1 292 ? -15.138 5.505 -25.732 1.00 48.44 292 ALA A O 1
ATOM 2174 N N . GLY A 1 293 ? -13.150 6.533 -25.779 1.00 43.81 293 GLY A N 1
ATOM 2175 C CA . GLY A 1 293 ? -13.705 7.874 -26.025 1.00 43.81 293 GLY A CA 1
ATOM 2176 C C . GLY A 1 293 ? -14.625 8.410 -24.915 1.00 43.81 293 GLY A C 1
ATOM 2177 O O . GLY A 1 293 ? -15.434 9.299 -25.172 1.00 43.81 293 GLY A O 1
ATOM 2178 N N . GLY A 1 294 ? -14.541 7.854 -23.703 1.00 46.78 294 GLY A N 1
ATOM 2179 C CA . GLY A 1 294 ? -15.323 8.266 -22.534 1.00 46.78 294 GLY A CA 1
ATOM 2180 C C . GLY A 1 294 ? -14.517 9.124 -21.555 1.00 46.78 294 GLY A C 1
ATOM 2181 O O . GLY A 1 294 ? -13.313 8.910 -21.393 1.00 46.78 294 GLY A O 1
ATOM 2182 N N . ASP A 1 295 ? -15.204 10.059 -20.890 1.00 51.97 295 ASP A N 1
ATOM 2183 C CA . ASP A 1 295 ? -14.645 11.008 -19.909 1.00 51.97 295 ASP A CA 1
ATOM 2184 C C . ASP A 1 295 ? -14.286 10.371 -18.548 1.00 51.97 295 ASP A C 1
ATOM 2186 O O . ASP A 1 295 ? -13.571 10.984 -17.754 1.00 51.97 295 ASP A O 1
ATOM 2190 N N . TYR A 1 296 ? -14.720 9.134 -18.277 1.00 47.38 296 TYR A N 1
ATOM 2191 C CA . TYR A 1 296 ? -14.547 8.462 -16.984 1.00 47.38 296 TYR A CA 1
ATOM 2192 C C . TYR A 1 296 ? -13.720 7.175 -17.128 1.00 47.38 296 TYR A C 1
ATOM 2194 O O . TYR A 1 296 ? -14.131 6.247 -17.822 1.00 47.38 296 TYR A O 1
ATOM 2202 N N . GLY A 1 297 ? -12.549 7.141 -16.482 1.00 51.59 297 GLY A N 1
ATOM 2203 C CA . GLY A 1 297 ? -11.609 6.012 -16.477 1.00 51.59 297 GLY A CA 1
ATOM 2204 C C . GLY A 1 297 ? -10.145 6.470 -16.541 1.00 51.59 297 GLY A C 1
ATOM 2205 O O . GLY A 1 297 ? -9.783 7.303 -17.382 1.00 51.59 297 GLY A O 1
ATOM 2206 N N . SER A 1 298 ? -9.323 5.958 -15.624 1.00 44.41 298 SER A N 1
ATOM 2207 C CA . SER A 1 298 ? -7.924 6.337 -15.368 1.00 44.41 298 SER A CA 1
ATOM 2208 C C . SER A 1 298 ? -6.883 5.563 -16.188 1.00 44.41 298 SER A C 1
ATOM 2210 O O . SER A 1 298 ? -5.698 5.850 -16.064 1.00 44.41 298 SER A O 1
ATOM 2212 N N . ASP A 1 299 ? -7.277 4.682 -17.111 1.00 49.28 299 ASP A N 1
ATOM 2213 C CA . ASP A 1 299 ? -6.310 3.967 -17.956 1.00 49.28 299 ASP A CA 1
ATOM 2214 C C . ASP A 1 299 ? -5.963 4.776 -19.204 1.00 49.28 299 ASP A C 1
ATOM 2216 O O . ASP A 1 299 ? -6.766 4.971 -20.123 1.00 49.28 299 ASP A O 1
ATOM 2220 N N . ARG A 1 300 ? -4.760 5.344 -19.176 1.00 56.16 300 ARG A N 1
ATOM 2221 C CA . ARG A 1 300 ? -4.477 6.582 -19.886 1.00 56.16 300 ARG A CA 1
ATOM 2222 C C . ARG A 1 300 ? -2.997 6.659 -20.261 1.00 56.16 300 ARG A C 1
ATOM 2224 O O . ARG A 1 300 ? -2.177 7.253 -19.569 1.00 56.16 300 ARG A O 1
ATOM 2231 N N . SER A 1 301 ? -2.636 6.032 -21.376 1.00 53.94 301 SER A N 1
ATOM 2232 C CA . SER A 1 301 ? -1.330 6.189 -22.029 1.00 53.94 301 SER A CA 1
ATOM 2233 C C . SER A 1 301 ? -1.459 5.854 -23.513 1.00 53.94 301 SER A C 1
ATOM 2235 O O . SER A 1 301 ? -1.765 4.718 -23.863 1.00 53.94 301 SER A O 1
ATOM 2237 N N . SER A 1 302 ? -1.215 6.828 -24.389 1.00 62.38 302 SER A N 1
ATOM 2238 C CA . SER A 1 302 ? -1.055 6.599 -25.828 1.00 62.38 302 SER A CA 1
ATOM 2239 C C . SER A 1 302 ? 0.328 7.070 -26.257 1.00 62.38 302 SER A C 1
ATOM 2241 O O . SER A 1 302 ? 0.710 8.217 -26.026 1.00 62.38 302 SER A O 1
ATOM 2243 N N . MET A 1 303 ? 1.089 6.165 -26.866 1.00 67.81 303 MET A N 1
ATOM 2244 C CA . MET A 1 303 ? 2.293 6.510 -27.610 1.00 67.81 303 MET A CA 1
ATOM 2245 C C . MET A 1 303 ? 1.895 6.569 -29.082 1.00 67.81 303 MET A C 1
ATOM 2247 O O . MET A 1 303 ? 1.556 5.541 -29.667 1.00 67.81 303 MET A O 1
ATOM 2251 N N . ASP A 1 304 ? 1.884 7.772 -29.655 1.00 70.25 304 ASP A N 1
ATOM 2252 C CA . ASP A 1 304 ? 1.515 7.964 -31.054 1.00 70.25 304 ASP A CA 1
ATOM 2253 C C . ASP A 1 304 ? 2.756 7.932 -31.945 1.00 70.25 304 ASP A C 1
ATOM 2255 O O . ASP A 1 304 ? 3.801 8.504 -31.616 1.00 70.25 304 ASP A O 1
ATOM 2259 N N . PHE A 1 305 ? 2.602 7.316 -33.114 1.00 69.12 305 PHE A N 1
ATOM 2260 C CA . PHE A 1 305 ? 3.627 7.218 -34.148 1.00 69.12 305 PHE A CA 1
ATOM 2261 C C . PHE A 1 305 ? 3.128 7.883 -35.424 1.00 69.12 305 PHE A C 1
ATOM 2263 O O . PHE A 1 305 ? 1.986 7.666 -35.830 1.00 69.12 305 PHE A O 1
ATOM 2270 N N . SER A 1 306 ? 3.985 8.660 -36.083 1.00 65.19 306 SER A N 1
ATOM 2271 C CA . SER A 1 306 ? 3.704 9.188 -37.420 1.00 65.19 306 SER A CA 1
ATOM 2272 C C . SER A 1 306 ? 4.962 9.228 -38.289 1.00 65.19 306 SER A C 1
ATOM 2274 O O . SER A 1 306 ? 6.099 9.227 -37.803 1.00 65.19 306 SER A O 1
ATOM 2276 N N . THR A 1 307 ? 4.743 9.253 -39.600 1.00 68.19 307 THR A N 1
ATOM 2277 C CA . THR A 1 307 ? 5.771 9.447 -40.626 1.00 68.19 307 THR A CA 1
ATOM 2278 C C . THR A 1 307 ? 5.192 10.367 -41.704 1.00 68.19 307 THR A C 1
ATOM 2280 O O . THR A 1 307 ? 4.397 9.848 -42.495 1.00 68.19 307 THR A O 1
ATOM 2283 N N . PRO A 1 308 ? 5.575 11.662 -41.820 1.00 73.88 308 PRO A N 1
ATOM 2284 C CA . PRO A 1 308 ? 6.561 12.474 -41.069 1.00 73.88 308 PRO A CA 1
ATOM 2285 C C . PRO A 1 308 ? 6.009 13.267 -39.856 1.00 73.88 308 PRO A C 1
ATOM 2287 O O . PRO A 1 308 ? 4.806 13.387 -39.674 1.00 73.88 308 PRO A O 1
ATOM 2290 N N . TRP A 1 309 ? 6.907 13.887 -39.066 1.00 60.19 309 TRP A N 1
ATOM 2291 C CA . TRP A 1 309 ? 6.600 14.737 -37.886 1.00 60.19 309 TRP A CA 1
ATOM 2292 C C . TRP A 1 309 ? 5.522 15.809 -38.130 1.00 60.19 309 TRP A C 1
ATOM 2294 O O . TRP A 1 309 ? 4.793 16.190 -37.218 1.00 60.19 309 TRP A O 1
ATOM 2304 N N . GLU A 1 310 ? 5.433 16.290 -39.367 1.00 72.06 310 GLU A N 1
ATOM 2305 C CA . GLU A 1 310 ? 4.497 17.313 -39.842 1.00 72.06 310 GLU A CA 1
ATOM 2306 C C . GLU A 1 310 ? 3.030 16.851 -39.804 1.00 72.06 310 GLU A C 1
ATOM 2308 O O . GLU A 1 310 ? 2.128 17.683 -39.720 1.00 72.06 310 GLU A O 1
ATOM 2313 N N . ASP A 1 311 ? 2.802 15.534 -39.821 1.00 67.44 311 ASP A N 1
ATOM 2314 C CA . ASP A 1 311 ? 1.471 14.923 -39.818 1.00 67.44 311 ASP A CA 1
ATOM 2315 C C . ASP A 1 311 ? 0.884 14.793 -38.414 1.00 67.44 311 ASP A C 1
ATOM 2317 O O . ASP A 1 311 ? -0.293 14.458 -38.254 1.00 67.44 311 ASP A O 1
ATOM 2321 N N . PHE A 1 312 ? 1.674 15.065 -37.373 1.00 62.50 312 PHE A N 1
ATOM 2322 C CA . PHE A 1 312 ? 1.108 15.159 -36.044 1.00 62.50 312 PHE A CA 1
ATOM 2323 C C . PHE A 1 312 ? 0.179 16.377 -35.987 1.00 62.50 312 PHE A C 1
ATOM 2325 O O . PHE A 1 312 ? 0.650 17.505 -36.156 1.00 62.50 312 PHE A O 1
ATOM 2332 N N . PRO A 1 313 ? -1.126 16.201 -35.697 1.00 60.12 313 PRO A N 1
ATOM 2333 C CA . PRO A 1 313 ? -2.017 17.336 -35.552 1.00 60.12 313 PRO A CA 1
ATOM 2334 C C . PRO A 1 313 ? -1.444 18.267 -34.481 1.00 60.12 313 PRO A C 1
ATOM 2336 O O . PRO A 1 313 ? -1.076 17.827 -33.380 1.00 60.12 313 PRO A O 1
ATOM 2339 N N . ASN A 1 314 ? -1.329 19.551 -34.825 1.00 57.62 314 ASN A N 1
ATOM 2340 C CA . ASN A 1 314 ? -1.138 20.599 -33.835 1.00 57.62 314 ASN A CA 1
ATOM 2341 C C . ASN A 1 314 ? -2.371 20.546 -32.937 1.00 57.62 314 ASN A C 1
ATOM 2343 O O . ASN A 1 314 ? -3.460 20.940 -33.359 1.00 57.62 314 ASN A O 1
ATOM 2347 N N . TYR A 1 315 ? -2.214 19.985 -31.741 1.00 55.03 315 TYR A N 1
ATOM 2348 C CA . TYR A 1 315 ? -3.233 20.145 -30.720 1.00 55.03 315 TYR A CA 1
ATOM 2349 C C . TYR A 1 315 ? -3.299 21.644 -30.386 1.00 55.03 315 TYR A C 1
ATOM 2351 O O . TYR A 1 315 ? -2.237 22.259 -30.240 1.00 55.03 315 TYR A O 1
ATOM 2359 N N . PRO A 1 316 ? -4.498 22.249 -30.365 1.00 49.12 316 PRO A N 1
ATOM 2360 C CA . PRO A 1 316 ? -4.674 23.603 -29.853 1.00 49.12 316 PRO A CA 1
ATOM 2361 C C . PRO A 1 316 ? -4.286 23.705 -28.374 1.00 49.12 316 PRO A C 1
ATOM 2363 O O . PRO A 1 316 ? -4.399 22.685 -27.655 1.00 49.12 316 PRO A O 1
#

Solvent-accessible surface area (backbone atoms only — not comparable to full-atom values): 20105 Å² total; per-residue (Å²): 134,86,87,89,86,92,83,86,90,84,90,85,87,80,87,81,89,77,80,92,77,82,80,84,81,74,85,79,82,83,88,82,81,83,82,82,83,74,82,82,77,83,77,81,80,84,76,86,79,81,87,77,78,91,73,85,79,81,87,76,84,82,78,83,70,84,74,76,79,74,77,79,70,83,76,74,83,78,76,70,47,79,43,79,66,80,57,29,19,53,28,47,36,34,55,46,85,94,51,74,83,64,55,58,47,59,54,27,53,76,66,70,20,71,42,36,93,45,31,67,59,52,49,53,34,22,59,75,43,43,29,19,55,69,53,52,52,33,50,43,30,57,76,66,34,37,50,81,42,67,61,92,84,59,48,74,66,60,49,51,49,52,51,43,53,51,34,49,49,36,36,50,42,22,54,50,32,25,47,58,65,28,96,64,26,57,85,86,59,81,62,77,76,58,65,42,59,23,59,71,68,53,41,37,35,45,43,89,84,54,38,24,31,22,49,9,50,44,46,66,64,21,36,86,25,38,63,88,62,19,52,50,42,62,26,50,82,32,88,67,2,45,35,38,43,38,43,70,76,38,73,90,55,67,45,66,44,66,84,45,68,86,72,66,90,64,75,77,59,96,62,77,77,67,64,94,65,62,86,87,51,43,72,48,79,85,56,74,54,46,95,81,78,56,97,77,79,86,70,64,76,45,84,47,75,40,79,54,75,84,71,54,77,80,75,132

Radius of gyration: 28.65 Å; Cα contacts (8 Å, |Δi|>4): 352; chains: 1; bounding box: 61×87×88 Å

Nearest PDB structures (foldseek):
  8irj-assembly1_A  TM=2.330E-01  e=2.107E+00  Homo sapiens

Secondary structure (DSSP, 8-state):
-------------------------PPPPP------------PPPPPPPPPP-PPPPP--------------------PPEEE------HHHHB-STTTTT--HHHHHHHTT-TTGGGHHHHHHHHHHTTB-HHHHHHHHHHHH-TTT---TT--HHHHHHHHHHHHHHHHHHHHHHHHHTSTTS-TTS-PPPPEEE-TTSPEEEE-TT--HHHHHHHHHHHTTS-HHHHHHHT-SSSTTSHHHHHHHH-TT--TT---S-SS-SS---TTTT---PPTT-EEE------TT--SS-------EEESSGGGS----

pLDDT: mean 78.95, std 21.97, range [28.66, 98.81]

Foldseek 3Di:
DDDDDDDDDDDDDDDDDDDDDDDDDDDDDDDDDDDDDDDDDDDDDDDDDDDDDDDDDDDDDDPDDPDPPPPPDPDPPDDAAEDEDAQFAPLQFFQDPVQPPPDQLVLLVVLVFPCNVVSVLLVQLRVVLRTRSLLLVLLCCLQPVRSPDDDPPQDPVNVSVVSNVLSNLLSVQLVCCCDPQRPNDDPVPPHDFDWAQAPVRHIHGYDSHHHSNLRSSLNSQGRDHDPVRSVLQSDLPHCSHSVNSSCVSCVPDDRHDCPRDPPPPDDDPPCNPPDVADVVKDKDFPFWADPVNDPDDDPTGDIDIDPPPVPPDPDD